Protein AF-A0AA35SQL2-F1 (afdb_monomer_lite)

Sequence (257 aa):
LVPNPDQTNSDSDRFGDACDNCPYLLNPGQVDYDGDRIGDVCDPHVSPDNDHDTVLNNRDNCPHVSNPDQADTDGNGVGDACEGSAVLGLESAFVMVNEDAEEVQFCLVIEHPMSDCPLSFSFVVYISTINGTAESPGDFSVIRHQAELFPNCSKSLCVNVSVHDDSVLELNETFDVLVELGTTAARTNVSLNETRLQITIVDEETAPVLVQLEETGYTASESHRIANICAIIANNYSDCAVGFDFEVILKVIATTD

pLDDT: mean 82.26, std 14.4, range [37.31, 98.0]

Organism: Geodia barretti (NCBI:txid519541)

Structure (mmCIF, N/CA/C/O backbone):
data_AF-A0AA35SQL2-F1
#
_entry.id   AF-A0AA35SQL2-F1
#
loop_
_atom_site.group_PDB
_atom_site.id
_atom_site.type_symbol
_atom_site.label_atom_id
_atom_site.label_alt_id
_atom_site.label_comp_id
_atom_site.label_asym_id
_atom_site.label_entity_id
_atom_site.label_seq_id
_atom_site.pdbx_PDB_ins_code
_atom_site.Cartn_x
_atom_site.Cartn_y
_atom_site.Cartn_z
_atom_site.occupancy
_atom_site.B_iso_or_equiv
_atom_site.auth_seq_id
_atom_site.auth_comp_id
_atom_site.auth_asym_id
_atom_site.auth_atom_id
_atom_site.pdbx_PDB_model_num
ATOM 1 N N . LEU A 1 1 ? -0.069 -38.660 -36.748 1.00 71.62 1 LEU A N 1
ATOM 2 C CA . LEU A 1 1 ? -1.186 -37.712 -36.934 1.00 71.62 1 LEU A CA 1
ATOM 3 C C . LEU A 1 1 ? -2.438 -38.373 -36.392 1.00 71.62 1 LEU A C 1
ATOM 5 O O . LEU A 1 1 ? -2.724 -39.496 -36.797 1.00 71.62 1 LEU A O 1
ATOM 9 N N . VAL A 1 2 ? -3.102 -37.732 -35.436 1.00 80.25 2 VAL A N 1
ATOM 10 C CA . VAL A 1 2 ? -4.401 -38.174 -34.916 1.00 80.25 2 VAL A CA 1
ATOM 11 C C . VAL A 1 2 ? -5.473 -37.478 -35.765 1.00 80.25 2 VAL A C 1
ATOM 13 O O . VAL A 1 2 ? -5.403 -36.258 -35.886 1.00 80.25 2 VAL A O 1
ATOM 16 N N . PRO A 1 3 ? -6.399 -38.201 -36.418 1.00 81.94 3 PRO A N 1
ATOM 17 C CA . PRO A 1 3 ? -7.483 -37.574 -37.175 1.00 81.94 3 PRO A CA 1
ATOM 18 C C . PRO A 1 3 ? -8.392 -36.737 -36.260 1.00 81.94 3 PRO A C 1
ATOM 20 O O . PRO A 1 3 ? -8.808 -37.239 -35.219 1.00 81.94 3 PRO A O 1
ATOM 23 N N . ASN A 1 4 ? -8.736 -35.508 -36.661 1.00 83.69 4 ASN A N 1
ATOM 24 C CA . ASN A 1 4 ? -9.699 -34.628 -35.981 1.00 83.69 4 ASN A CA 1
ATOM 25 C C . ASN A 1 4 ? -11.004 -34.505 -36.810 1.00 83.69 4 ASN A C 1
ATOM 27 O O . ASN A 1 4 ? -11.264 -33.469 -37.411 1.00 83.69 4 ASN A O 1
ATOM 31 N N . PRO A 1 5 ? -11.820 -35.566 -36.932 1.00 85.56 5 PRO A N 1
ATOM 32 C CA . PRO A 1 5 ? -12.922 -35.625 -37.901 1.00 85.56 5 PRO A CA 1
ATOM 33 C C . PRO A 1 5 ? -13.956 -34.499 -37.764 1.00 85.56 5 PRO A C 1
ATOM 35 O O . PRO A 1 5 ? -14.526 -34.097 -38.775 1.00 85.56 5 PRO A O 1
ATOM 38 N N . ASP A 1 6 ? -14.153 -33.969 -36.558 1.00 90.19 6 ASP A N 1
ATOM 39 C CA . ASP A 1 6 ? -15.169 -32.949 -36.291 1.00 90.19 6 ASP A CA 1
ATOM 40 C C . ASP A 1 6 ? -14.744 -31.536 -36.721 1.00 90.19 6 ASP A C 1
ATOM 42 O O . ASP A 1 6 ? -15.609 -30.676 -36.856 1.00 90.19 6 ASP A O 1
ATOM 46 N N . GLN A 1 7 ? -13.443 -31.309 -36.979 1.00 88.69 7 GLN A N 1
ATOM 47 C CA . GLN A 1 7 ? -12.871 -30.012 -37.392 1.00 88.69 7 GLN A CA 1
ATOM 48 C C . GLN A 1 7 ? -13.485 -28.823 -36.629 1.00 88.69 7 GLN A C 1
ATOM 50 O O . GLN A 1 7 ? -13.841 -27.814 -37.238 1.00 88.69 7 GLN A O 1
ATOM 55 N N . THR A 1 8 ? -13.672 -28.971 -35.313 1.00 95.31 8 THR A N 1
ATOM 56 C CA . THR A 1 8 ? -14.269 -27.924 -34.485 1.00 95.31 8 THR A CA 1
ATOM 57 C C . THR A 1 8 ? -13.433 -26.652 -34.536 1.00 95.31 8 THR A C 1
ATOM 59 O O . THR A 1 8 ? -12.205 -26.696 -34.632 1.00 95.31 8 THR A O 1
ATOM 62 N N . ASN A 1 9 ? -14.147 -25.536 -34.523 1.00 93.69 9 ASN A N 1
ATOM 63 C CA . ASN A 1 9 ? -13.623 -24.183 -34.503 1.00 93.69 9 ASN A CA 1
ATOM 64 C C . ASN A 1 9 ? -14.634 -23.359 -33.694 1.00 93.69 9 ASN A C 1
ATOM 66 O O . ASN A 1 9 ? -15.684 -22.961 -34.213 1.00 93.69 9 ASN A O 1
ATOM 70 N N . SER A 1 10 ? -14.391 -23.265 -32.392 1.00 96.69 10 SER A N 1
ATOM 71 C CA . SER A 1 10 ? -15.355 -22.783 -31.406 1.00 96.69 10 SER A CA 1
ATOM 72 C C . SER A 1 10 ? -15.450 -21.254 -31.373 1.00 96.69 10 SER A C 1
ATOM 74 O O . SER A 1 10 ? -16.508 -20.725 -31.028 1.00 96.69 10 SER A O 1
ATOM 76 N N . ASP A 1 11 ? -14.410 -20.541 -31.799 1.00 94.69 11 ASP A N 1
ATOM 77 C CA . ASP A 1 11 ? -14.355 -19.076 -31.870 1.00 94.69 11 ASP A CA 1
ATOM 78 C C . ASP A 1 11 ? -14.504 -18.514 -33.304 1.00 94.69 11 ASP A C 1
ATOM 80 O O . ASP A 1 11 ? -14.696 -17.311 -33.498 1.00 94.69 11 ASP A O 1
ATOM 84 N N . SER A 1 12 ? -14.531 -19.403 -34.303 1.00 95.81 12 SER A N 1
ATOM 85 C CA . SER A 1 12 ? -14.671 -19.115 -35.736 1.00 95.81 12 SER A CA 1
ATOM 86 C C . SER A 1 12 ? -13.520 -18.310 -36.349 1.00 95.81 12 SER A C 1
ATOM 88 O O . SER A 1 12 ? -13.739 -17.556 -37.308 1.00 95.81 12 SER A O 1
ATOM 90 N N . ASP A 1 13 ? -12.299 -18.474 -35.842 1.00 94.12 13 ASP A N 1
ATOM 91 C CA . ASP A 1 13 ? -11.100 -17.847 -36.390 1.00 94.12 13 ASP A CA 1
ATOM 92 C C . ASP A 1 13 ? -10.473 -18.671 -37.556 1.00 94.12 13 ASP A C 1
ATOM 94 O O . ASP A 1 13 ? -11.148 -19.475 -38.213 1.00 94.12 13 ASP A O 1
ATOM 98 N N . ARG A 1 14 ? -9.214 -18.402 -37.946 1.00 94.81 14 ARG A N 1
ATOM 99 C CA . ARG A 1 14 ? -8.556 -19.092 -39.081 1.00 94.81 14 ARG A CA 1
ATOM 100 C C . ARG A 1 14 ? -7.981 -20.465 -38.715 1.00 94.81 14 ARG A C 1
ATOM 102 O O . ARG A 1 14 ? -7.580 -21.195 -39.629 1.00 94.81 14 ARG A O 1
ATOM 109 N N . PHE A 1 15 ? -7.923 -20.795 -37.437 1.00 94.88 15 PHE A N 1
ATOM 110 C CA . PHE A 1 15 ? -7.400 -22.017 -36.856 1.00 94.88 15 PHE A CA 1
ATOM 111 C C . PHE A 1 15 ? -8.572 -22.835 -36.284 1.00 94.88 15 PHE A C 1
ATOM 113 O O . PHE A 1 15 ? -9.649 -22.328 -36.019 1.00 94.88 15 PHE A O 1
ATOM 120 N N . GLY A 1 16 ? -8.438 -24.161 -36.258 1.00 94.44 16 GLY A N 1
ATOM 121 C CA . GLY A 1 16 ? -9.429 -25.017 -35.589 1.00 94.44 16 GLY A CA 1
ATOM 122 C C . GLY A 1 16 ? -8.932 -25.358 -34.193 1.00 94.44 16 GLY A C 1
ATOM 123 O O . GLY A 1 16 ? -7.718 -25.416 -34.017 1.00 94.44 16 GLY A O 1
ATOM 124 N N . ASP A 1 17 ? -9.825 -25.699 -33.259 1.00 94.62 17 ASP A N 1
ATOM 125 C CA . ASP A 1 17 ? -9.542 -25.885 -31.820 1.00 94.62 17 ASP A CA 1
ATOM 126 C C . ASP A 1 17 ? -8.298 -26.747 -31.527 1.00 94.62 17 ASP A C 1
ATOM 128 O O . ASP A 1 17 ? -7.618 -26.578 -30.523 1.00 94.62 17 ASP A O 1
ATOM 132 N N . ALA A 1 18 ? -7.984 -27.712 -32.397 1.00 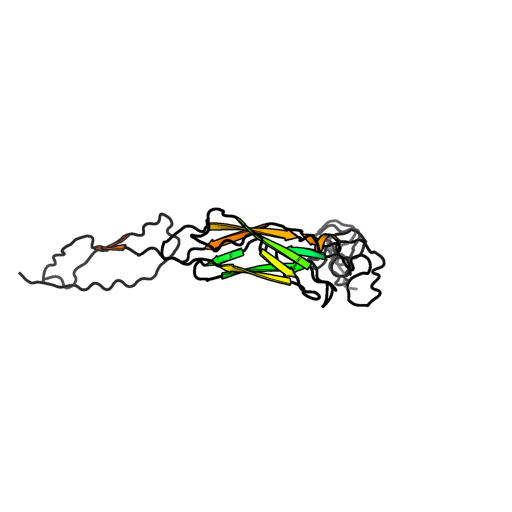92.75 18 ALA A N 1
ATOM 133 C CA . ALA A 1 18 ? -6.833 -28.606 -32.242 1.00 92.75 18 ALA A CA 1
ATOM 134 C C . ALA A 1 18 ? -5.466 -27.967 -32.573 1.00 92.75 18 ALA A C 1
ATOM 136 O O . ALA A 1 18 ? -4.425 -28.569 -32.304 1.00 92.75 18 ALA A O 1
ATOM 137 N N . CYS A 1 19 ? -5.457 -26.819 -33.242 1.00 92.50 19 CYS A N 1
ATOM 138 C CA . CYS A 1 19 ? -4.273 -26.076 -33.677 1.00 92.50 19 CYS A CA 1
ATOM 139 C C . CYS A 1 19 ? -4.327 -24.607 -33.247 1.00 92.50 19 CYS A C 1
ATOM 141 O O . CYS A 1 19 ? -3.498 -23.833 -33.712 1.00 92.50 19 CYS A O 1
ATOM 143 N N . ASP A 1 20 ? -5.310 -24.263 -32.424 1.00 96.00 20 ASP A N 1
ATOM 144 C CA . ASP A 1 20 ? -5.560 -22.930 -31.918 1.00 96.00 20 ASP A CA 1
ATOM 145 C C . ASP A 1 20 ? -5.064 -22.844 -30.468 1.00 96.00 20 ASP A C 1
ATOM 147 O O . ASP A 1 20 ? -5.426 -23.676 -29.630 1.00 96.00 20 ASP A O 1
ATOM 151 N N . ASN A 1 21 ? -4.197 -21.876 -30.181 1.00 95.12 21 ASN A N 1
ATOM 152 C CA . ASN A 1 21 ? -3.712 -21.608 -28.828 1.00 95.12 21 ASN A CA 1
ATOM 153 C C . ASN A 1 21 ? -4.723 -20.825 -27.963 1.00 95.12 21 ASN A C 1
ATOM 155 O O . ASN A 1 21 ? -4.505 -20.720 -26.758 1.00 95.12 21 ASN A O 1
ATOM 159 N N . CYS A 1 22 ? -5.843 -20.356 -28.529 1.00 96.00 22 CYS A N 1
ATOM 160 C CA . CYS A 1 22 ? -6.998 -19.799 -27.820 1.00 96.00 22 CYS A CA 1
ATOM 161 C C . CYS A 1 22 ? -8.352 -20.290 -28.376 1.00 96.00 22 CYS A C 1
ATOM 163 O O . CYS A 1 22 ? -9.153 -19.471 -28.816 1.00 96.00 22 CYS A O 1
ATOM 165 N N . PRO A 1 23 ? -8.721 -21.578 -28.203 1.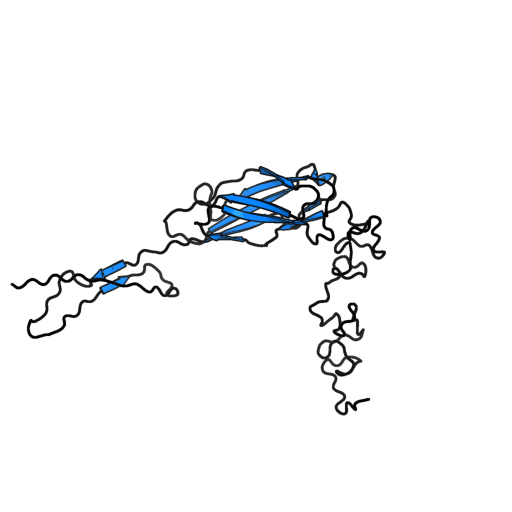00 96.06 23 PRO A N 1
ATOM 166 C CA . PRO A 1 23 ? -9.878 -22.204 -28.869 1.00 96.06 23 PRO A CA 1
ATOM 167 C C . PRO A 1 23 ? -11.244 -21.525 -28.693 1.00 96.06 23 PRO A C 1
ATOM 169 O O . PRO A 1 23 ? -12.206 -21.870 -29.369 1.00 96.06 23 PRO A O 1
ATOM 172 N N . TYR A 1 24 ? -11.383 -20.626 -27.720 1.00 96.31 24 TYR A N 1
ATOM 173 C CA . TYR A 1 24 ? -12.641 -19.957 -27.391 1.00 96.31 24 TYR A CA 1
ATOM 174 C C . TYR A 1 24 ? -12.574 -18.429 -27.550 1.00 96.31 24 TYR A C 1
ATOM 176 O O . TYR A 1 24 ? -13.546 -17.750 -27.211 1.00 96.31 24 TYR A O 1
ATOM 184 N N . LEU A 1 25 ? -11.452 -17.874 -28.022 1.00 95.19 25 LEU A N 1
ATOM 185 C CA . LEU A 1 25 ? -11.215 -16.436 -28.139 1.00 95.19 25 LEU A CA 1
ATOM 186 C C . LEU A 1 25 ? -10.459 -16.105 -29.427 1.00 95.19 25 LEU A C 1
ATOM 188 O O . LEU A 1 25 ? -9.269 -16.373 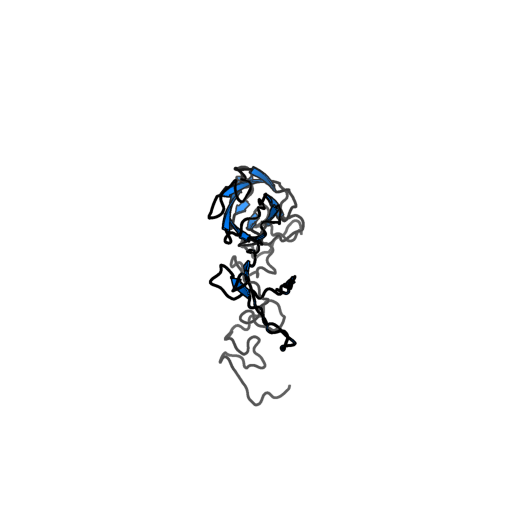-29.536 1.00 95.19 25 LEU A O 1
ATOM 192 N N . LEU A 1 26 ? -11.142 -15.376 -30.315 1.00 95.94 26 LEU A N 1
ATOM 193 C CA . LEU A 1 26 ? -10.649 -15.025 -31.644 1.00 95.94 26 LEU A CA 1
ATOM 194 C C . LEU A 1 26 ? -9.261 -14.374 -31.613 1.00 95.94 26 LEU A C 1
ATOM 196 O O . LEU A 1 26 ? -9.117 -13.206 -31.239 1.00 95.94 26 LEU A O 1
ATOM 200 N N . ASN A 1 27 ? -8.255 -15.090 -32.107 1.00 92.69 27 ASN A N 1
ATOM 201 C CA . ASN A 1 27 ? -6.872 -14.624 -32.153 1.00 92.69 27 ASN A CA 1
ATOM 202 C C . ASN A 1 27 ? -6.154 -15.036 -33.463 1.00 92.69 27 ASN A C 1
ATOM 204 O O . ASN A 1 27 ? -5.160 -15.765 -33.453 1.00 92.69 27 ASN A O 1
ATOM 208 N N . PRO A 1 28 ? -6.521 -14.448 -34.622 1.00 93.81 28 PRO A N 1
ATOM 209 C CA . PRO A 1 28 ? -5.994 -14.852 -35.934 1.00 93.81 28 PRO A CA 1
ATOM 210 C C . PRO A 1 28 ? -4.470 -14.734 -36.112 1.00 93.81 28 PRO A C 1
ATOM 212 O O . PRO A 1 28 ? -3.937 -15.171 -37.135 1.00 93.81 28 PRO A O 1
ATOM 215 N N . GLY A 1 29 ? -3.785 -14.062 -35.182 1.00 93.88 29 GLY A N 1
ATOM 216 C CA . GLY A 1 29 ? -2.331 -13.937 -35.139 1.00 93.88 29 GLY A CA 1
ATOM 217 C C . GLY A 1 29 ? -1.616 -15.087 -34.426 1.00 93.88 29 GLY A C 1
ATOM 218 O O . GLY A 1 29 ? -0.409 -15.195 -34.611 1.00 93.88 29 GLY A O 1
ATOM 219 N N . GLN A 1 30 ? -2.330 -15.919 -33.649 1.00 94.06 30 GLN A N 1
ATOM 220 C CA . GLN A 1 30 ? -1.780 -17.011 -32.826 1.00 94.06 30 GLN A CA 1
ATOM 221 C C . GLN A 1 30 ? -0.521 -16.574 -32.065 1.00 94.06 30 GLN A C 1
ATOM 223 O O . GLN A 1 30 ? 0.479 -17.288 -32.023 1.00 94.06 30 GLN A O 1
ATOM 228 N N . VAL A 1 31 ? -0.547 -15.346 -31.538 1.00 91.44 31 VAL A N 1
ATOM 229 C CA . VAL A 1 31 ? 0.575 -14.805 -30.774 1.00 91.44 31 VAL A CA 1
ATOM 230 C C . VAL A 1 31 ? 0.647 -15.589 -29.468 1.00 91.44 31 VAL A C 1
ATOM 232 O O . VAL A 1 31 ? -0.376 -15.799 -28.822 1.00 91.44 31 VAL A O 1
ATOM 235 N N . ASP A 1 32 ? 1.838 -16.090 -29.182 1.00 86.81 32 ASP A N 1
ATOM 236 C CA . ASP A 1 32 ? 2.222 -16.856 -27.998 1.00 86.81 32 ASP A CA 1
ATOM 237 C C . ASP A 1 32 ? 3.649 -16.406 -27.700 1.00 86.81 32 ASP A C 1
ATOM 239 O O . ASP A 1 32 ? 4.630 -16.963 -28.211 1.00 86.81 32 ASP A O 1
ATOM 243 N N . TYR A 1 33 ? 3.759 -15.256 -27.039 1.00 82.31 33 TYR A N 1
ATOM 244 C CA . TYR A 1 33 ? 5.054 -14.637 -26.793 1.00 82.31 33 TYR A CA 1
ATOM 245 C C . TYR A 1 33 ? 5.861 -15.461 -25.794 1.00 82.31 33 TYR A C 1
ATOM 247 O O . TYR A 1 33 ? 7.099 -15.494 -25.864 1.00 82.31 33 TYR A O 1
ATOM 255 N N . ASP A 1 34 ? 5.184 -16.114 -24.849 1.00 77.88 34 ASP A N 1
ATOM 256 C CA . ASP A 1 34 ? 5.846 -16.789 -23.751 1.00 77.88 34 ASP A CA 1
ATOM 257 C C . ASP A 1 34 ? 6.264 -18.241 -24.047 1.00 77.88 34 ASP A C 1
ATOM 259 O O . ASP A 1 34 ? 7.256 -18.716 -23.477 1.00 77.88 34 ASP A O 1
ATOM 263 N N . GLY A 1 35 ? 5.644 -18.855 -25.056 1.00 88.19 35 GLY A N 1
ATOM 264 C CA . GLY A 1 35 ? 5.951 -20.171 -25.599 1.00 88.19 35 GLY A CA 1
ATOM 265 C C . GLY A 1 35 ? 5.304 -21.323 -24.832 1.00 88.19 35 GLY A C 1
ATOM 266 O O . GLY A 1 35 ? 5.721 -22.477 -25.023 1.00 88.19 35 GLY A O 1
ATOM 267 N N . ASP A 1 36 ? 4.339 -21.051 -23.954 1.00 88.44 36 ASP A N 1
ATOM 268 C CA . ASP A 1 36 ? 3.648 -22.061 -23.152 1.00 88.44 36 ASP A CA 1
ATOM 269 C C . ASP A 1 36 ? 2.510 -22.776 -23.915 1.00 88.44 36 ASP A C 1
ATOM 271 O O . ASP A 1 36 ? 2.036 -23.835 -23.478 1.00 88.44 36 ASP A O 1
ATOM 275 N N . ARG A 1 37 ? 2.207 -22.297 -25.135 1.00 91.38 37 ARG A N 1
ATOM 276 C CA . ARG A 1 37 ? 1.159 -22.757 -26.069 1.00 91.38 37 ARG A CA 1
ATOM 277 C C . ARG A 1 37 ? -0.256 -22.299 -25.729 1.00 91.38 37 ARG A C 1
ATOM 279 O O . ARG A 1 37 ? -1.200 -22.826 -26.326 1.00 91.38 37 ARG A O 1
ATOM 286 N N . ILE A 1 38 ? -0.410 -21.350 -24.822 1.00 92.19 38 ILE A N 1
ATOM 287 C CA . ILE A 1 38 ? -1.626 -20.580 -24.592 1.00 92.19 38 ILE A CA 1
ATOM 288 C C . ILE A 1 38 ? -1.418 -19.235 -25.294 1.00 92.19 38 ILE A C 1
ATOM 290 O O . ILE A 1 38 ? -0.368 -18.617 -25.189 1.00 92.19 38 ILE A O 1
ATOM 294 N N . GLY A 1 39 ? -2.374 -18.805 -26.114 1.00 91.56 39 GLY A N 1
ATOM 295 C CA . GLY A 1 39 ? -2.200 -17.547 -26.836 1.00 91.56 39 GLY A CA 1
ATOM 296 C C . GLY A 1 39 ? -2.347 -16.342 -25.916 1.00 91.56 39 GLY A C 1
ATOM 297 O O . GLY A 1 39 ? -3.185 -16.354 -25.019 1.00 91.56 39 GLY A O 1
ATOM 298 N N . ASP A 1 40 ? -1.626 -15.260 -26.205 1.00 86.00 40 ASP A N 1
ATOM 299 C CA . ASP A 1 40 ? -1.590 -14.049 -25.370 1.00 86.00 40 ASP A CA 1
ATOM 300 C C . ASP A 1 40 ? -2.987 -13.480 -25.050 1.00 86.00 40 ASP A C 1
ATOM 302 O O . ASP A 1 40 ? -3.216 -12.880 -24.007 1.00 86.00 40 ASP A O 1
ATOM 306 N N . VAL A 1 41 ? -3.952 -13.678 -25.954 1.00 88.31 41 VAL A N 1
ATOM 307 C CA . VAL A 1 41 ? -5.341 -13.206 -25.804 1.00 88.31 41 VAL A CA 1
ATOM 308 C C . VAL A 1 41 ? -6.119 -13.983 -24.731 1.00 88.31 41 VAL A C 1
ATOM 310 O O . VAL A 1 41 ? -7.093 -13.465 -24.184 1.00 88.31 41 VAL A O 1
ATOM 313 N N . CYS A 1 42 ? -5.730 -15.224 -24.448 1.00 90.38 42 CYS A N 1
ATOM 314 C CA . CYS A 1 42 ? -6.392 -16.114 -23.499 1.00 90.38 42 CYS A CA 1
ATOM 315 C C . CYS A 1 42 ? -5.470 -16.613 -22.377 1.00 90.38 42 CYS A C 1
ATOM 317 O O . CYS A 1 42 ? -5.943 -17.360 -21.515 1.00 90.38 42 CYS A O 1
ATOM 319 N N . ASP A 1 43 ? -4.198 -16.212 -22.370 1.00 86.88 43 ASP A N 1
ATOM 320 C CA . ASP A 1 43 ? -3.250 -16.551 -21.319 1.00 86.88 43 ASP A CA 1
ATOM 321 C C . ASP A 1 43 ? -3.377 -15.578 -20.136 1.00 86.88 43 ASP A C 1
ATOM 323 O O . ASP A 1 43 ? -3.081 -14.389 -20.271 1.00 86.88 43 ASP A O 1
ATOM 327 N N . PRO A 1 44 ? -3.797 -16.051 -18.947 1.00 78.31 44 PRO A N 1
ATOM 328 C CA . PRO A 1 44 ? -3.819 -15.219 -17.750 1.00 78.31 44 PRO A CA 1
ATOM 329 C C . PRO A 1 44 ? -2.420 -14.842 -17.227 1.00 78.31 44 PRO A C 1
ATOM 331 O O . PRO A 1 44 ? -2.341 -14.037 -16.299 1.00 78.31 44 PRO A O 1
ATOM 334 N N . HIS A 1 45 ? -1.338 -15.423 -17.760 1.00 71.88 45 HIS A N 1
ATOM 335 C CA . HIS A 1 45 ? 0.047 -15.157 -17.353 1.00 71.88 45 HIS A CA 1
ATOM 336 C C . HIS A 1 45 ? 0.805 -14.220 -18.304 1.00 71.88 45 HIS A C 1
ATOM 338 O O . HIS A 1 45 ? 1.896 -13.759 -17.942 1.00 71.88 45 HIS A O 1
ATOM 344 N N . VAL A 1 46 ? 0.227 -13.868 -19.460 1.00 71.12 46 VAL A N 1
ATOM 345 C CA . VAL A 1 46 ? 0.745 -12.781 -20.293 1.00 71.12 46 VAL A CA 1
ATOM 346 C C . VAL A 1 46 ? 0.533 -11.465 -19.560 1.00 71.12 46 VAL A C 1
ATOM 348 O O . VAL A 1 46 ? -0.581 -10.978 -19.359 1.00 71.12 46 VAL A O 1
ATOM 351 N N . SER A 1 47 ? 1.654 -10.893 -19.132 1.00 70.50 47 SER A N 1
ATOM 352 C CA . SER A 1 47 ? 1.688 -9.541 -18.600 1.00 70.50 47 SER A CA 1
ATOM 353 C C . SER A 1 47 ? 1.477 -8.564 -19.761 1.00 70.50 47 SER A C 1
ATOM 355 O O . SER A 1 47 ? 2.081 -8.779 -20.814 1.00 70.50 47 SER A O 1
ATOM 357 N N . PRO A 1 48 ? 0.644 -7.516 -19.613 1.00 78.38 48 PRO A N 1
ATOM 358 C CA . PRO A 1 48 ? 0.521 -6.479 -20.634 1.00 78.38 48 PRO A CA 1
ATOM 359 C C . PRO A 1 48 ? 1.893 -5.871 -20.969 1.00 78.38 48 PRO A C 1
ATOM 361 O O . PRO A 1 48 ? 2.853 -6.045 -20.229 1.00 78.38 48 PRO A O 1
ATOM 364 N N . ASP A 1 49 ? 1.994 -5.180 -22.094 1.00 80.31 49 ASP A N 1
ATOM 365 C CA . ASP A 1 49 ? 3.088 -4.250 -22.387 1.00 80.31 49 ASP A CA 1
ATOM 366 C C . ASP A 1 49 ? 2.515 -2.864 -22.064 1.00 80.31 49 ASP A C 1
ATOM 368 O O . ASP A 1 49 ? 1.543 -2.449 -22.698 1.00 80.31 49 ASP A O 1
ATOM 372 N N . ASN A 1 50 ? 2.981 -2.217 -20.994 1.00 80.56 50 ASN A N 1
ATOM 373 C CA . ASN A 1 50 ? 2.380 -0.968 -20.512 1.00 80.56 50 ASN A CA 1
ATOM 374 C C . ASN A 1 50 ? 2.926 0.272 -21.229 1.00 80.56 50 ASN A C 1
ATOM 376 O O . ASN A 1 50 ? 2.231 1.291 -21.281 1.00 80.56 50 ASN A O 1
ATOM 380 N N . ASP A 1 51 ? 4.146 0.218 -21.760 1.00 80.31 51 ASP A N 1
ATOM 381 C CA . ASP A 1 51 ? 4.792 1.351 -22.427 1.00 80.31 51 ASP A CA 1
ATOM 382 C C . ASP A 1 51 ? 4.819 1.237 -23.960 1.00 80.31 51 ASP A C 1
ATOM 384 O O . ASP A 1 51 ? 5.170 2.197 -24.658 1.00 80.31 51 ASP A O 1
ATOM 388 N N . HIS A 1 52 ? 4.315 0.115 -24.472 1.00 88.31 52 HIS A N 1
ATOM 389 C CA . HIS A 1 52 ? 4.129 -0.225 -25.875 1.00 88.31 52 HIS A CA 1
ATOM 390 C C . HIS A 1 52 ? 5.443 -0.293 -26.659 1.00 88.31 52 HIS A C 1
ATOM 392 O O . HIS A 1 52 ? 5.485 0.086 -27.841 1.00 88.31 52 HIS A O 1
ATOM 398 N N . ASP A 1 53 ? 6.517 -0.755 -26.025 1.00 88.44 53 ASP A N 1
ATOM 399 C CA . ASP A 1 53 ? 7.840 -0.871 -26.627 1.00 88.44 53 ASP A CA 1
ATOM 400 C C . ASP A 1 53 ? 8.121 -2.220 -27.307 1.00 88.44 53 ASP A C 1
ATOM 402 O O . ASP A 1 53 ? 9.174 -2.383 -27.931 1.00 88.44 53 ASP A O 1
ATOM 406 N N . THR A 1 54 ? 7.139 -3.130 -27.298 1.00 88.31 54 THR A N 1
ATOM 407 C CA . THR A 1 54 ? 7.162 -4.499 -27.842 1.00 88.31 54 THR A CA 1
ATOM 408 C C . THR A 1 54 ? 7.812 -5.564 -26.956 1.00 88.31 54 THR A C 1
ATOM 410 O O . THR A 1 54 ? 7.922 -6.725 -27.381 1.00 88.31 54 THR A O 1
ATOM 413 N N . VAL A 1 55 ? 8.185 -5.216 -25.728 1.00 85.44 55 VAL A N 1
ATOM 414 C CA . VAL A 1 55 ? 8.620 -6.139 -24.682 1.00 85.44 55 VAL A CA 1
ATOM 415 C C . VAL A 1 55 ? 7.522 -6.230 -23.619 1.00 85.44 55 VAL A C 1
ATOM 417 O O . VAL A 1 55 ? 7.002 -5.241 -23.128 1.00 85.44 55 VAL A O 1
ATOM 420 N N . LEU A 1 56 ? 7.097 -7.450 -23.282 1.00 82.88 56 LEU A N 1
ATOM 421 C CA . LEU A 1 56 ? 6.054 -7.634 -22.265 1.00 82.88 56 LEU A CA 1
ATOM 422 C C . LEU A 1 56 ? 6.590 -7.277 -20.874 1.00 82.88 56 LEU A C 1
ATOM 424 O O . LEU A 1 56 ? 7.709 -7.670 -20.551 1.00 82.88 56 LEU A O 1
ATOM 428 N N . ASN A 1 57 ? 5.767 -6.687 -19.999 1.00 77.44 57 ASN A N 1
ATOM 429 C CA . ASN A 1 57 ? 6.182 -6.217 -18.664 1.00 77.44 57 ASN A CA 1
ATOM 430 C C . ASN A 1 57 ? 6.896 -7.279 -17.797 1.00 77.44 57 ASN A C 1
ATOM 432 O O . ASN A 1 57 ? 7.620 -6.939 -16.869 1.00 77.44 57 ASN A O 1
ATOM 436 N N . ASN A 1 58 ? 6.655 -8.579 -18.018 1.00 77.00 58 ASN A N 1
ATOM 437 C CA . ASN A 1 58 ? 7.319 -9.661 -17.269 1.00 77.00 58 ASN A CA 1
ATOM 438 C C . ASN A 1 58 ? 8.732 -10.005 -17.784 1.00 77.00 58 ASN A C 1
ATOM 440 O O . ASN A 1 58 ? 9.429 -10.817 -17.173 1.00 77.00 58 ASN A O 1
ATOM 444 N N . ARG A 1 59 ? 9.126 -9.439 -18.923 1.00 82.69 59 ARG A N 1
ATOM 445 C CA . ARG A 1 59 ? 10.408 -9.618 -19.620 1.00 82.69 59 ARG A CA 1
ATOM 446 C C . ARG A 1 59 ? 11.094 -8.294 -19.933 1.00 82.69 59 ARG A C 1
ATOM 448 O O . ARG A 1 59 ? 12.221 -8.321 -20.410 1.00 82.69 59 ARG A O 1
ATOM 455 N N . ASP A 1 60 ? 10.397 -7.199 -19.688 1.00 83.75 60 ASP A N 1
ATOM 456 C CA . ASP A 1 60 ? 10.867 -5.845 -19.858 1.00 83.75 60 ASP A CA 1
ATOM 457 C C . ASP A 1 60 ? 11.669 -5.425 -18.624 1.00 83.75 60 ASP A C 1
ATOM 459 O O . ASP A 1 60 ? 11.189 -5.575 -17.503 1.00 83.75 60 ASP A O 1
ATOM 463 N N . ASN A 1 61 ? 12.896 -4.942 -18.807 1.00 83.38 61 ASN A N 1
ATOM 464 C CA . ASN A 1 61 ? 13.690 -4.348 -17.734 1.00 83.38 61 ASN A CA 1
ATOM 465 C C . ASN A 1 61 ? 13.341 -2.868 -17.473 1.00 83.38 61 ASN A C 1
ATOM 467 O O . ASN A 1 61 ? 13.952 -2.266 -16.588 1.00 83.38 61 ASN A O 1
ATOM 471 N N . CYS A 1 62 ? 12.351 -2.310 -18.183 1.00 84.12 62 CYS A N 1
ATOM 472 C CA . CYS A 1 62 ? 11.706 -1.020 -17.944 1.00 84.12 62 CYS A CA 1
ATOM 473 C C . CYS A 1 62 ? 10.190 -0.971 -18.306 1.00 84.12 62 CYS A C 1
ATOM 475 O O . CYS A 1 62 ? 9.818 -0.106 -19.085 1.00 84.12 62 CYS A O 1
ATOM 477 N N . PRO A 1 63 ? 9.272 -1.703 -17.628 1.00 83.38 63 PRO A N 1
ATOM 478 C CA . PRO A 1 63 ? 7.838 -1.856 -17.971 1.00 83.38 63 PRO A CA 1
ATOM 479 C C . PRO A 1 63 ? 7.001 -0.598 -18.198 1.00 83.38 63 PRO A C 1
ATOM 481 O O . PRO A 1 63 ? 5.830 -0.690 -18.535 1.00 83.38 63 PRO A O 1
ATOM 484 N N . HIS A 1 64 ? 7.518 0.579 -17.865 1.00 79.25 64 HIS A N 1
ATOM 485 C CA . HIS A 1 64 ? 6.803 1.850 -17.974 1.00 79.25 64 HIS A CA 1
ATOM 486 C C . HIS A 1 64 ? 7.606 2.897 -18.763 1.00 79.25 64 HIS A C 1
ATOM 488 O O . HIS A 1 64 ? 7.191 4.057 -18.839 1.00 79.25 64 HIS A O 1
ATOM 494 N N . VAL A 1 65 ? 8.775 2.534 -19.304 1.00 82.94 65 VAL A N 1
ATOM 495 C CA . VAL A 1 65 ? 9.693 3.419 -20.027 1.00 82.94 65 VAL A CA 1
ATOM 496 C C . VAL A 1 65 ? 10.278 2.685 -21.229 1.00 82.94 65 VAL A C 1
ATOM 498 O O . VAL A 1 65 ? 11.288 2.002 -21.110 1.00 82.94 65 VAL A O 1
ATOM 501 N N . SER A 1 66 ? 9.712 2.988 -22.398 1.00 89.75 66 SER A N 1
ATOM 502 C CA . SER A 1 66 ? 10.051 2.314 -23.650 1.00 89.75 66 SER A CA 1
ATOM 503 C C . SER A 1 66 ? 11.557 2.203 -23.897 1.00 89.75 66 SER A C 1
ATOM 505 O O . SER A 1 66 ? 12.248 3.215 -24.089 1.00 89.75 66 SER A O 1
ATOM 507 N N . ASN A 1 67 ? 12.052 0.969 -23.956 1.00 90.75 67 ASN A N 1
ATOM 508 C CA . ASN A 1 67 ? 13.427 0.604 -24.269 1.00 90.75 67 ASN A CA 1
ATOM 509 C C . ASN A 1 67 ? 13.494 -0.741 -25.034 1.00 90.75 67 ASN A C 1
ATOM 511 O O . ASN A 1 67 ? 14.021 -1.741 -24.537 1.00 90.75 67 ASN A O 1
ATOM 515 N N . PRO A 1 68 ? 13.089 -0.764 -26.322 1.00 94.06 68 PRO A N 1
ATOM 516 C CA . PRO A 1 68 ? 12.999 -2.005 -27.100 1.00 94.06 68 PRO A CA 1
ATOM 517 C C . PRO A 1 68 ? 14.322 -2.780 -27.246 1.00 94.06 68 PRO A C 1
ATOM 519 O O . PRO A 1 68 ? 14.336 -3.927 -27.696 1.00 94.06 68 PRO A O 1
ATOM 522 N N . ASP A 1 69 ? 15.461 -2.138 -26.968 1.00 95.50 69 ASP A N 1
ATOM 523 C CA . ASP A 1 69 ? 16.793 -2.741 -26.998 1.00 95.50 69 ASP A CA 1
ATOM 524 C C . ASP A 1 69 ? 17.199 -3.417 -25.680 1.00 95.50 69 ASP A C 1
ATOM 526 O O . ASP A 1 69 ? 18.204 -4.135 -25.673 1.00 95.50 69 ASP A O 1
ATOM 530 N N . GLN A 1 70 ? 16.420 -3.226 -24.609 1.00 92.81 70 GLN A N 1
ATOM 531 C CA . GLN A 1 70 ? 16.588 -3.842 -23.291 1.00 92.81 70 GLN A CA 1
ATOM 532 C C . GLN A 1 70 ? 18.017 -3.674 -22.753 1.00 92.81 70 GLN A C 1
ATOM 534 O O . GLN A 1 70 ? 18.570 -4.569 -22.111 1.00 92.81 70 GLN A O 1
ATOM 539 N N . ALA A 1 71 ? 18.649 -2.534 -23.056 1.00 94.19 71 ALA A N 1
ATOM 540 C CA . ALA A 1 71 ? 20.007 -2.241 -22.616 1.00 94.19 71 ALA A CA 1
ATOM 541 C C . ALA A 1 71 ? 20.073 -2.211 -21.082 1.00 94.19 71 ALA A C 1
ATOM 543 O O . ALA A 1 71 ? 19.309 -1.492 -20.452 1.00 94.19 71 ALA A O 1
ATOM 544 N N . ASP A 1 72 ? 20.985 -2.993 -20.511 1.00 87.56 72 ASP A N 1
ATOM 545 C CA . ASP A 1 72 ? 21.286 -3.075 -19.078 1.00 87.56 72 ASP A CA 1
ATOM 546 C C . ASP A 1 72 ? 22.811 -3.185 -18.956 1.00 87.56 72 ASP A C 1
ATOM 548 O O . ASP A 1 72 ? 23.408 -4.258 -19.113 1.00 87.56 72 ASP A O 1
ATOM 552 N N . THR A 1 73 ? 23.471 -2.034 -18.833 1.00 88.12 73 THR A N 1
ATOM 553 C CA . THR A 1 73 ? 24.931 -1.929 -18.905 1.00 88.12 73 THR A CA 1
ATOM 554 C C . THR A 1 73 ? 25.607 -2.516 -17.666 1.00 88.12 73 THR A C 1
ATOM 556 O O . THR A 1 73 ? 26.745 -2.996 -17.764 1.00 88.12 73 THR A O 1
ATOM 559 N N . ASP A 1 74 ? 24.949 -2.486 -16.507 1.00 78.69 74 ASP A N 1
ATOM 560 C CA . ASP A 1 74 ? 25.510 -2.969 -15.244 1.00 78.69 74 ASP A CA 1
ATOM 561 C C . ASP A 1 74 ? 25.050 -4.391 -14.856 1.00 78.69 74 ASP A C 1
ATOM 563 O O . ASP A 1 74 ? 25.689 -5.030 -14.012 1.00 78.69 74 ASP A O 1
ATOM 567 N N . GLY A 1 75 ? 24.048 -4.933 -15.553 1.00 81.94 75 GLY A N 1
ATOM 568 C CA . GLY A 1 75 ? 23.544 -6.297 -15.421 1.00 81.94 75 GLY A CA 1
ATOM 569 C C . GLY A 1 75 ? 22.676 -6.504 -14.184 1.00 81.94 75 GLY A C 1
ATOM 570 O O . GLY A 1 75 ? 22.638 -7.625 -13.660 1.00 81.94 75 GLY A O 1
ATOM 571 N N . ASN A 1 76 ? 22.061 -5.442 -13.658 1.00 69.12 76 ASN A N 1
ATOM 572 C CA . ASN A 1 76 ? 21.286 -5.492 -12.422 1.00 69.12 76 ASN A CA 1
ATOM 573 C C . ASN A 1 76 ? 19.803 -5.867 -12.635 1.00 69.12 76 ASN A C 1
ATOM 575 O O . ASN A 1 76 ? 19.111 -6.117 -11.645 1.00 69.12 76 ASN A O 1
ATOM 579 N N . GLY A 1 77 ? 19.338 -5.967 -13.887 1.00 76.56 77 GLY A N 1
ATOM 580 C CA . GLY A 1 77 ? 17.955 -6.286 -14.249 1.00 76.56 77 GLY A CA 1
ATOM 581 C C . GLY A 1 77 ? 17.037 -5.073 -14.442 1.00 76.56 77 GLY A C 1
ATOM 582 O O . GLY A 1 77 ? 15.876 -5.271 -14.784 1.00 76.56 77 GLY A O 1
ATOM 583 N N . VAL A 1 78 ? 17.533 -3.846 -14.248 1.00 79.62 78 VAL A N 1
ATOM 584 C CA . VAL A 1 78 ? 16.879 -2.569 -14.587 1.00 79.62 78 VAL A CA 1
ATOM 585 C C . VAL A 1 78 ? 17.520 -2.037 -15.865 1.00 79.62 78 VAL A C 1
ATOM 587 O O . VAL A 1 78 ? 18.741 -1.999 -15.976 1.00 79.62 78 VAL A O 1
ATOM 590 N N . GLY A 1 79 ? 16.717 -1.617 -16.839 1.00 84.38 79 GLY A N 1
ATOM 591 C CA . GLY A 1 79 ? 17.252 -1.080 -18.082 1.00 84.38 79 GLY A CA 1
ATOM 592 C C . GLY A 1 79 ? 17.850 0.316 -17.908 1.00 84.38 79 GLY A C 1
ATOM 593 O O . GLY A 1 79 ? 17.318 1.153 -17.178 1.00 84.38 79 GLY A O 1
ATOM 594 N N . ASP A 1 80 ? 18.905 0.612 -18.668 1.00 83.69 80 ASP A N 1
ATOM 595 C CA . ASP A 1 80 ? 19.602 1.908 -18.701 1.00 83.69 80 ASP A CA 1
ATOM 596 C C . ASP A 1 80 ? 18.630 3.092 -18.933 1.00 83.69 80 ASP A C 1
ATOM 598 O O . ASP A 1 80 ? 18.913 4.232 -18.563 1.00 83.69 80 ASP A O 1
ATOM 602 N N . ALA A 1 81 ? 17.483 2.834 -19.577 1.00 83.75 81 ALA A N 1
ATOM 603 C CA . ALA A 1 81 ? 16.456 3.821 -19.908 1.00 83.75 81 ALA A CA 1
ATOM 604 C C . ALA A 1 81 ? 15.588 4.252 -18.712 1.00 83.75 81 ALA A C 1
ATOM 606 O O . ALA A 1 81 ? 15.218 5.425 -18.615 1.00 83.75 81 ALA A O 1
ATOM 607 N N . CYS A 1 82 ? 15.263 3.323 -17.813 1.00 78.19 82 CYS A N 1
ATOM 608 C CA . CYS A 1 82 ? 14.515 3.584 -16.582 1.00 78.19 82 CYS A CA 1
ATOM 609 C C . CYS A 1 82 ? 15.426 3.670 -15.356 1.00 78.19 82 CYS A C 1
ATOM 611 O O . CYS A 1 82 ? 14.963 4.000 -14.260 1.00 78.19 82 CYS A O 1
ATOM 613 N N . GLU A 1 83 ? 16.726 3.444 -15.532 1.00 76.62 83 GLU A N 1
ATOM 614 C CA . GLU A 1 83 ? 17.692 3.583 -14.465 1.00 76.62 83 GLU A CA 1
ATOM 615 C C . GLU A 1 83 ? 17.682 5.007 -13.881 1.00 76.62 83 GLU A C 1
ATOM 617 O O . GLU A 1 83 ? 17.674 6.028 -14.576 1.00 76.62 83 GLU A O 1
ATOM 622 N N . GLY A 1 84 ? 17.644 5.081 -12.548 1.00 69.31 84 GLY A N 1
ATOM 623 C CA . GLY A 1 84 ? 17.593 6.345 -11.819 1.00 69.31 84 GLY A CA 1
ATOM 624 C C . GLY A 1 84 ? 16.231 7.045 -11.822 1.00 69.31 84 GLY A C 1
ATOM 625 O O . GLY A 1 84 ? 16.174 8.190 -11.376 1.00 69.31 84 GLY A O 1
ATOM 626 N N . SER A 1 85 ? 15.161 6.385 -12.280 1.00 72.38 85 SER A N 1
ATOM 627 C CA . SER A 1 85 ? 13.771 6.837 -12.131 1.00 72.38 85 SER A CA 1
ATOM 628 C C . SER A 1 85 ? 12.973 5.800 -11.336 1.00 72.38 85 SER A C 1
ATOM 630 O O . SER A 1 85 ? 13.146 4.604 -11.541 1.00 72.38 85 SER A O 1
ATOM 632 N N . ALA A 1 86 ? 12.112 6.231 -10.413 1.00 77.44 86 ALA A N 1
ATOM 633 C CA . ALA A 1 86 ? 11.276 5.310 -9.639 1.00 77.44 86 ALA A CA 1
ATOM 634 C C . ALA A 1 86 ? 9.863 5.850 -9.460 1.00 77.44 86 ALA A C 1
ATOM 636 O O . ALA A 1 86 ? 9.669 7.007 -9.083 1.00 77.44 86 ALA A O 1
ATOM 637 N N . VAL A 1 87 ? 8.885 4.981 -9.683 1.00 82.62 87 VAL A N 1
ATOM 638 C CA . VAL A 1 87 ? 7.488 5.235 -9.344 1.00 82.62 87 VAL A CA 1
ATOM 639 C C . VAL A 1 87 ? 7.236 4.611 -7.980 1.00 82.62 87 VAL A C 1
ATOM 641 O O . VAL A 1 87 ? 7.477 3.418 -7.789 1.00 82.62 87 VAL A O 1
ATOM 644 N N . LEU A 1 88 ? 6.798 5.418 -7.018 1.00 87.31 88 LEU A N 1
ATOM 645 C CA . LEU A 1 88 ? 6.335 4.904 -5.735 1.00 87.31 88 LEU A CA 1
ATOM 646 C C . LEU A 1 88 ? 4.819 4.771 -5.764 1.00 87.31 88 LEU A C 1
ATOM 648 O O . LEU A 1 88 ? 4.114 5.726 -6.103 1.00 87.31 88 LEU A O 1
ATOM 652 N N . GLY A 1 89 ? 4.357 3.603 -5.350 1.00 89.06 89 GLY A N 1
ATOM 653 C CA . GLY A 1 89 ? 2.958 3.303 -5.101 1.00 89.06 89 GLY A CA 1
ATOM 654 C C . GLY A 1 89 ? 2.728 2.978 -3.631 1.00 89.06 89 GLY A C 1
ATOM 655 O O . GLY A 1 89 ? 3.667 2.802 -2.839 1.00 89.06 89 GLY A O 1
ATOM 656 N N . LEU A 1 90 ? 1.459 2.891 -3.261 1.00 90.94 90 LEU A N 1
ATOM 657 C CA . LEU A 1 90 ? 1.050 2.305 -1.988 1.00 90.94 90 LEU A CA 1
ATOM 658 C C . LEU A 1 90 ? 0.923 0.788 -2.159 1.00 90.94 90 LEU A C 1
ATOM 660 O O . LEU A 1 90 ? 0.332 0.321 -3.127 1.00 90.94 90 LEU A O 1
ATOM 664 N N . GLU A 1 91 ? 1.439 0.004 -1.209 1.00 89.38 91 GLU A N 1
ATOM 665 C CA . GLU A 1 91 ? 1.338 -1.468 -1.268 1.00 89.38 91 GLU A CA 1
ATOM 666 C C . GLU A 1 91 ? -0.119 -1.957 -1.306 1.00 89.38 91 GLU A C 1
ATOM 668 O O . GLU A 1 91 ? -0.425 -3.030 -1.824 1.00 89.38 91 GLU A O 1
ATOM 673 N N . SER A 1 92 ? -1.038 -1.177 -0.741 1.00 87.00 92 SER A N 1
ATOM 674 C CA . SER A 1 92 ? -2.462 -1.484 -0.695 1.00 87.00 92 SER A CA 1
ATOM 675 C C . SER A 1 92 ? -3.283 -0.234 -0.986 1.00 87.00 92 SER A C 1
ATOM 677 O O . SER A 1 92 ? -2.969 0.849 -0.501 1.00 87.00 92 SER A O 1
ATOM 679 N N . ALA A 1 93 ? -4.364 -0.396 -1.752 1.00 77.94 93 ALA A N 1
ATOM 680 C CA . ALA A 1 93 ? -5.275 0.700 -2.095 1.00 77.94 93 ALA A CA 1
ATOM 681 C C . ALA A 1 93 ? -6.148 1.158 -0.908 1.00 77.94 93 ALA A C 1
ATOM 683 O O . ALA A 1 93 ? -6.635 2.286 -0.891 1.00 77.94 93 ALA A O 1
ATOM 684 N N . PHE A 1 94 ? -6.357 0.280 0.075 1.00 84.31 94 PHE A N 1
ATOM 685 C CA . PHE A 1 94 ? -7.040 0.564 1.334 1.00 84.31 94 PHE A CA 1
ATOM 686 C C . PHE A 1 94 ? -6.454 -0.322 2.437 1.00 84.31 94 PHE A C 1
ATOM 688 O O . PHE A 1 94 ? -6.019 -1.442 2.162 1.00 84.31 94 PHE A O 1
ATOM 695 N N . VAL A 1 95 ? -6.452 0.168 3.677 1.00 94.44 95 VAL A N 1
ATOM 696 C CA . VAL A 1 95 ? -6.024 -0.594 4.862 1.00 94.44 95 VAL A CA 1
ATOM 697 C C . VAL A 1 95 ? -7.152 -0.579 5.887 1.00 94.44 95 VAL A C 1
ATOM 699 O O . VAL A 1 95 ? -7.772 0.457 6.112 1.00 94.44 95 VAL A O 1
ATOM 702 N N . MET A 1 96 ? -7.430 -1.732 6.492 1.00 95.12 96 MET A N 1
ATOM 703 C CA . MET A 1 96 ? -8.346 -1.858 7.626 1.00 95.12 96 MET A CA 1
ATOM 704 C C . MET A 1 96 ? -7.537 -2.290 8.844 1.00 95.12 96 MET A C 1
ATOM 706 O O . MET A 1 96 ? -6.658 -3.145 8.716 1.00 95.12 96 MET A O 1
ATOM 710 N N . VAL A 1 97 ? -7.822 -1.697 9.994 1.00 96.56 97 VAL A N 1
ATOM 711 C CA . VAL A 1 97 ? -7.149 -1.976 11.262 1.00 96.56 97 VAL A CA 1
ATOM 712 C C . VAL A 1 97 ? -8.192 -2.037 12.372 1.00 96.56 97 VAL A C 1
ATOM 714 O O . VAL A 1 97 ? -9.158 -1.284 12.316 1.00 96.56 97 VAL A O 1
ATOM 717 N N . ASN A 1 98 ? -8.011 -2.939 13.332 1.00 94.31 98 ASN A N 1
ATOM 718 C CA . ASN A 1 98 ? -8.822 -2.938 14.548 1.00 94.31 98 ASN A CA 1
ATOM 719 C C . ASN A 1 98 ? -8.411 -1.774 15.458 1.00 94.31 98 ASN A C 1
ATOM 721 O O . ASN A 1 98 ? -7.259 -1.331 15.397 1.00 94.31 98 ASN A O 1
ATOM 725 N N . GLU A 1 99 ? -9.316 -1.299 16.295 1.00 93.38 99 GLU A N 1
ATOM 726 C CA . GLU A 1 99 ? -9.046 -0.233 17.255 1.00 93.38 99 GLU A CA 1
ATOM 727 C C . GLU A 1 99 ? -7.993 -0.666 18.302 1.00 93.38 99 GLU A C 1
ATOM 729 O O . GLU A 1 99 ? -7.041 0.078 18.566 1.00 93.38 99 GLU A O 1
ATOM 734 N N . ASP A 1 100 ? -8.026 -1.936 18.734 1.00 94.00 100 ASP A N 1
ATOM 735 C CA . ASP A 1 100 ? -7.065 -2.579 19.651 1.00 94.00 100 ASP A CA 1
ATOM 736 C C . ASP A 1 100 ? -5.659 -2.813 19.080 1.00 94.00 100 ASP A C 1
ATOM 738 O O . ASP A 1 100 ? -4.761 -3.289 19.786 1.00 94.00 100 ASP A O 1
ATOM 742 N N . ALA A 1 101 ? -5.416 -2.499 17.805 1.00 94.06 101 ALA A N 1
ATOM 743 C CA . ALA A 1 101 ? -4.147 -2.822 17.156 1.00 94.06 101 ALA A CA 1
ATOM 744 C C . ALA A 1 101 ? -2.961 -1.970 17.645 1.00 94.06 101 ALA A C 1
ATOM 746 O O . ALA A 1 101 ? -1.819 -2.282 17.296 1.00 94.06 101 ALA A O 1
ATOM 747 N N . GLU A 1 102 ? -3.216 -0.900 18.411 1.00 95.44 102 GLU A N 1
ATOM 748 C CA . GLU A 1 102 ? -2.287 0.163 18.847 1.00 95.44 102 GLU A CA 1
ATOM 749 C C . GLU A 1 102 ? -1.677 0.986 17.693 1.00 95.44 102 GLU A C 1
ATOM 751 O O . GLU A 1 102 ? -1.532 2.209 17.781 1.00 95.44 102 GLU A O 1
ATOM 756 N N . GLU A 1 103 ? -1.302 0.337 16.591 1.00 97.12 103 GLU A N 1
ATOM 757 C CA . GLU A 1 103 ? -0.702 0.941 15.412 1.00 97.12 103 GLU A CA 1
ATOM 758 C C . GLU A 1 103 ? -1.194 0.276 14.119 1.00 97.12 103 GLU A C 1
ATOM 760 O O . GLU A 1 103 ? -1.239 -0.947 13.984 1.00 97.12 103 GLU A O 1
ATOM 765 N N . VAL A 1 104 ? -1.455 1.100 13.106 1.00 97.12 104 VAL A N 1
ATOM 766 C CA . VAL A 1 104 ? -1.636 0.665 11.720 1.00 97.12 104 VAL A CA 1
ATOM 767 C C . VAL A 1 104 ? -0.370 0.943 10.922 1.00 97.12 104 VAL A C 1
ATOM 769 O O . VAL A 1 104 ? 0.156 2.057 10.938 1.00 97.12 104 VAL A O 1
ATOM 772 N N . GLN A 1 105 ? 0.120 -0.062 10.198 1.00 96.56 105 GLN A N 1
ATOM 773 C CA . GLN A 1 105 ? 1.258 0.076 9.294 1.00 96.56 105 GLN A CA 1
ATOM 774 C C . GLN A 1 105 ? 0.782 0.173 7.846 1.00 96.56 105 GLN A C 1
ATOM 776 O O . GLN A 1 105 ? -0.045 -0.617 7.395 1.00 96.56 105 GLN A O 1
ATOM 781 N N . PHE A 1 106 ? 1.361 1.105 7.098 1.00 95.50 106 PHE A N 1
ATOM 782 C CA . PHE A 1 106 ? 1.266 1.135 5.643 1.00 95.50 106 PHE A CA 1
ATOM 783 C C . PHE A 1 106 ? 2.664 1.254 5.039 1.00 95.50 106 PHE A C 1
ATOM 785 O O . PHE A 1 106 ? 3.576 1.804 5.662 1.00 95.50 106 PHE A O 1
ATOM 792 N N . CYS A 1 107 ? 2.835 0.751 3.820 1.00 94.88 107 CYS A N 1
ATOM 793 C CA . CYS A 1 107 ? 4.121 0.761 3.138 1.00 94.88 107 CYS A CA 1
ATOM 794 C C . CYS A 1 107 ? 4.024 1.459 1.782 1.00 94.88 107 CYS A C 1
ATOM 796 O O . CYS A 1 107 ? 3.121 1.213 0.980 1.00 94.88 107 CYS A O 1
ATOM 798 N N . LEU A 1 108 ? 4.999 2.326 1.532 1.00 93.12 108 LEU A N 1
ATOM 799 C CA . LEU A 1 108 ? 5.327 2.827 0.207 1.00 93.12 108 LEU A CA 1
ATOM 800 C C . LEU A 1 108 ? 6.258 1.823 -0.450 1.00 93.12 108 LEU A C 1
ATOM 802 O O . LEU A 1 108 ? 7.256 1.424 0.154 1.00 93.12 108 LEU A O 1
ATOM 806 N N . VAL A 1 109 ? 5.957 1.439 -1.680 1.00 90.19 109 VAL A N 1
ATOM 807 C CA . VAL A 1 109 ? 6.734 0.463 -2.445 1.00 90.19 109 VAL A CA 1
ATOM 808 C C . VAL A 1 109 ? 7.180 1.083 -3.755 1.00 90.19 109 VAL A C 1
ATOM 810 O O . VAL A 1 109 ? 6.461 1.878 -4.354 1.00 90.19 109 VAL A O 1
ATOM 813 N N . ILE A 1 110 ? 8.379 0.725 -4.204 1.00 84.38 110 ILE A N 1
ATOM 814 C CA . ILE A 1 110 ? 8.764 0.976 -5.592 1.00 84.38 110 ILE A CA 1
ATOM 815 C C . ILE A 1 110 ? 7.942 0.016 -6.441 1.00 84.38 110 ILE A C 1
ATOM 817 O O . ILE A 1 110 ? 8.022 -1.198 -6.248 1.00 84.38 110 ILE A O 1
ATOM 821 N N . GLU A 1 111 ? 7.138 0.554 -7.349 1.00 73.38 111 GLU A N 1
ATOM 822 C CA . GLU A 1 111 ? 6.380 -0.270 -8.277 1.00 73.38 111 GLU A CA 1
ATOM 823 C C . GLU A 1 111 ? 7.346 -1.005 -9.205 1.00 73.38 111 GLU A C 1
ATOM 825 O O . GLU A 1 111 ? 8.254 -0.400 -9.770 1.00 73.38 111 GLU A O 1
ATOM 830 N N . HIS A 1 112 ? 7.138 -2.315 -9.359 1.00 65.00 112 HIS A N 1
ATOM 831 C CA . HIS A 1 112 ? 7.942 -3.174 -10.234 1.00 65.00 112 HIS A CA 1
ATOM 832 C C . HIS A 1 112 ? 9.463 -3.078 -9.958 1.00 65.00 112 HIS A C 1
ATOM 834 O O . HIS A 1 112 ? 10.230 -2.685 -10.834 1.00 65.00 112 HIS A O 1
ATOM 840 N N . PRO A 1 113 ? 9.949 -3.436 -8.750 1.00 58.41 113 PRO A N 1
ATOM 841 C CA . PRO A 1 113 ? 11.368 -3.333 -8.426 1.00 58.41 113 PRO A CA 1
ATOM 842 C C . PRO A 1 113 ? 12.152 -4.438 -9.150 1.00 58.41 113 PRO A C 1
ATOM 844 O O . PRO A 1 113 ? 12.132 -5.596 -8.732 1.00 58.41 113 PRO A O 1
ATOM 847 N N . MET A 1 114 ? 12.844 -4.083 -10.235 1.00 57.28 114 MET A N 1
ATOM 848 C CA . MET A 1 114 ? 13.488 -5.060 -11.136 1.00 57.28 114 MET A CA 1
ATOM 849 C C . MET A 1 114 ? 14.870 -5.534 -10.670 1.00 57.28 114 MET A C 1
ATOM 851 O O . MET A 1 114 ? 15.451 -6.428 -11.275 1.00 57.28 114 MET A O 1
ATOM 855 N N . SER A 1 115 ? 15.380 -4.994 -9.556 1.00 63.94 115 SER A N 1
ATOM 856 C CA . SER A 1 115 ? 16.647 -5.420 -8.956 1.00 63.94 115 SER A CA 1
ATOM 857 C C . SER A 1 115 ? 16.589 -5.493 -7.430 1.00 63.94 115 SER A C 1
ATOM 859 O O . SER A 1 115 ? 15.659 -5.012 -6.775 1.00 63.94 115 SER A O 1
ATOM 861 N N . ASP A 1 116 ? 17.619 -6.096 -6.833 1.00 65.81 116 ASP A N 1
ATOM 862 C CA . ASP A 1 116 ? 17.815 -6.121 -5.381 1.00 65.81 116 ASP A CA 1
ATOM 863 C C . ASP A 1 116 ? 18.169 -4.754 -4.779 1.00 65.81 116 ASP A C 1
ATOM 865 O O . ASP A 1 116 ? 17.970 -4.555 -3.582 1.00 65.81 116 ASP A O 1
ATOM 869 N N . CYS A 1 117 ? 18.625 -3.799 -5.594 1.00 69.38 117 CYS A N 1
ATOM 870 C CA . CYS A 1 117 ? 18.879 -2.417 -5.198 1.00 69.38 117 CYS A CA 1
ATOM 871 C C . CYS A 1 117 ? 18.317 -1.465 -6.269 1.00 69.38 117 CYS A C 1
ATOM 873 O O . CYS A 1 117 ? 19.062 -1.003 -7.132 1.00 69.38 117 CYS A O 1
ATOM 875 N N . PRO A 1 118 ? 17.011 -1.153 -6.227 1.00 66.38 118 PRO A N 1
ATOM 876 C CA . PRO A 1 118 ? 16.357 -0.391 -7.293 1.00 66.38 118 PRO A CA 1
ATOM 877 C C . PRO A 1 118 ? 16.803 1.077 -7.354 1.00 66.38 118 PRO A C 1
ATOM 879 O O . PRO A 1 118 ? 16.639 1.728 -8.378 1.00 66.38 118 PRO A O 1
ATOM 882 N N . LEU A 1 119 ? 17.365 1.618 -6.265 1.00 75.94 119 LEU A N 1
ATOM 883 C CA . LEU A 1 119 ? 17.797 3.012 -6.172 1.00 75.94 119 LEU A CA 1
ATOM 884 C C . LEU A 1 119 ? 19.159 3.124 -5.483 1.00 75.94 119 LEU A C 1
ATOM 886 O O . LEU A 1 119 ? 19.333 2.691 -4.345 1.00 75.94 119 LEU A O 1
ATOM 890 N N . SER A 1 120 ? 20.118 3.789 -6.128 1.00 76.81 120 SER A N 1
ATOM 891 C CA . SER A 1 120 ? 21.464 4.033 -5.580 1.00 76.81 120 SER A CA 1
ATOM 892 C C . SER A 1 120 ? 21.550 5.255 -4.650 1.00 76.81 120 SER A C 1
ATOM 894 O O . SER A 1 120 ? 22.603 5.546 -4.074 1.00 76.81 120 SER A O 1
ATOM 896 N N . PHE A 1 121 ? 20.439 5.964 -4.456 1.00 79.06 121 PHE A N 1
ATOM 897 C CA . PHE A 1 121 ? 20.329 7.168 -3.638 1.00 79.06 121 PHE A CA 1
ATOM 898 C C . PHE A 1 121 ? 19.165 7.056 -2.650 1.00 79.06 121 PHE A C 1
ATOM 900 O O . PHE A 1 121 ? 18.242 6.272 -2.843 1.00 79.06 121 PHE A O 1
ATOM 907 N N . SER A 1 122 ? 19.222 7.846 -1.579 1.00 86.38 122 SER A N 1
ATOM 908 C CA . SER A 1 122 ? 18.114 8.020 -0.643 1.00 86.38 122 SER A CA 1
ATOM 909 C C . SER A 1 122 ? 17.411 9.350 -0.894 1.00 86.38 122 SER A C 1
ATOM 911 O O . SER A 1 122 ? 18.017 10.320 -1.361 1.00 86.38 122 SER A O 1
ATOM 913 N N . PHE A 1 123 ? 16.127 9.414 -0.572 1.00 88.38 123 PHE A N 1
ATOM 914 C CA . PHE A 1 123 ? 15.321 10.625 -0.708 1.00 88.38 123 PHE A CA 1
ATOM 915 C C . PHE A 1 123 ? 14.310 10.715 0.434 1.00 88.38 123 PHE A C 1
ATOM 917 O O . PHE A 1 123 ? 14.141 9.778 1.209 1.00 88.38 123 PHE A O 1
ATOM 924 N N . VAL A 1 124 ? 13.686 11.883 0.585 1.00 90.81 124 VAL A N 1
ATOM 925 C CA . VAL A 1 124 ? 12.736 12.139 1.672 1.00 90.81 124 VAL A CA 1
ATOM 926 C C . VAL A 1 124 ? 11.324 12.155 1.114 1.00 90.81 124 VAL A C 1
ATOM 928 O O . VAL A 1 124 ? 11.074 12.801 0.093 1.00 90.81 124 VAL A O 1
ATOM 931 N N . VAL A 1 125 ? 10.414 11.493 1.817 1.00 93.38 125 VAL A N 1
ATOM 932 C CA . VAL A 1 125 ? 8.967 11.626 1.644 1.00 93.38 125 VAL A CA 1
ATOM 933 C C . VAL A 1 125 ? 8.380 12.328 2.864 1.00 93.38 125 VAL A C 1
ATOM 935 O O . VAL A 1 125 ? 8.942 12.271 3.959 1.00 93.38 125 VAL A O 1
ATOM 938 N N . TYR A 1 126 ? 7.267 13.019 2.672 1.00 95.19 126 TYR A N 1
ATOM 939 C CA . TYR A 1 126 ? 6.521 13.665 3.738 1.00 95.19 126 TYR A CA 1
ATOM 940 C C . TYR A 1 126 ? 5.177 12.978 3.918 1.00 95.19 126 TYR A C 1
ATOM 942 O O . TYR A 1 126 ? 4.436 12.800 2.954 1.00 95.19 126 TYR A O 1
ATOM 950 N N . ILE A 1 127 ? 4.876 12.620 5.162 1.00 96.62 127 ILE A N 1
ATOM 951 C CA . ILE A 1 127 ? 3.645 11.936 5.552 1.00 96.62 127 ILE A CA 1
ATOM 952 C C . ILE A 1 127 ? 2.785 12.885 6.380 1.00 96.62 127 ILE A C 1
ATOM 954 O O . ILE A 1 127 ? 3.284 13.566 7.281 1.00 96.62 127 ILE A O 1
ATOM 958 N N . SER A 1 128 ? 1.490 12.941 6.086 1.00 97.69 128 SER A N 1
ATOM 959 C CA . SER A 1 128 ? 0.505 13.656 6.902 1.00 97.69 128 SER A CA 1
ATOM 960 C C . SER A 1 128 ? -0.779 12.852 7.023 1.00 97.69 128 SER A C 1
ATOM 962 O O . SER A 1 128 ? -1.183 12.207 6.068 1.00 97.69 128 SER A O 1
ATOM 964 N N . THR A 1 129 ? -1.460 12.938 8.158 1.00 97.94 129 THR A N 1
ATOM 965 C CA . THR A 1 129 ? -2.807 12.373 8.327 1.00 97.94 129 THR A CA 1
ATOM 966 C C . THR A 1 129 ? -3.875 13.456 8.169 1.00 97.94 129 THR A C 1
ATOM 968 O O . THR A 1 129 ? -3.672 14.593 8.609 1.00 97.94 129 THR A O 1
ATOM 971 N N . ILE A 1 130 ? -5.027 13.108 7.602 1.00 97.56 130 ILE A N 1
ATOM 972 C CA . ILE A 1 130 ? -6.214 13.958 7.476 1.00 97.56 130 ILE A CA 1
ATOM 973 C C . ILE A 1 130 ? -7.391 13.255 8.145 1.00 97.56 130 ILE A C 1
ATOM 975 O O . ILE A 1 130 ? -7.655 12.091 7.861 1.00 97.56 130 ILE A O 1
ATOM 979 N N . ASN A 1 131 ? -8.114 13.991 8.987 1.00 97.94 131 ASN A N 1
ATOM 980 C CA . ASN A 1 131 ? -9.360 13.527 9.592 1.00 97.94 131 ASN A CA 1
ATOM 981 C C . ASN A 1 131 ? -10.403 13.166 8.518 1.00 97.94 131 ASN A C 1
ATOM 983 O O . ASN A 1 131 ? -10.562 13.893 7.531 1.00 97.94 131 ASN A O 1
ATOM 987 N N . GLY A 1 132 ? -11.137 12.083 8.746 1.00 96.38 132 GLY A N 1
ATOM 988 C CA . GLY A 1 132 ? -12.297 11.686 7.954 1.00 96.38 132 GLY A CA 1
ATOM 989 C C . GLY A 1 132 ? -13.532 11.625 8.843 1.00 96.38 132 GLY A C 1
ATOM 990 O O . GLY A 1 132 ? -13.934 12.651 9.385 1.00 96.38 132 GLY A O 1
ATOM 991 N N . THR A 1 133 ? -14.147 10.448 8.959 1.00 96.19 133 THR A N 1
ATOM 992 C CA . THR A 1 133 ? -15.114 10.209 10.043 1.00 96.19 133 THR A CA 1
ATOM 993 C C . THR A 1 133 ? -14.392 9.966 11.365 1.00 96.19 133 THR A C 1
ATOM 995 O O . THR A 1 133 ? -14.871 10.473 12.363 1.00 96.19 133 THR A O 1
ATOM 998 N N . ALA A 1 134 ? -13.201 9.353 11.313 1.00 96.81 134 ALA A N 1
ATOM 999 C CA . ALA A 1 134 ? -12.262 9.322 12.426 1.00 96.81 134 ALA A CA 1
ATOM 1000 C C . ALA A 1 134 ? -11.529 10.673 12.521 1.00 96.81 134 ALA A C 1
ATOM 1002 O O . ALA A 1 134 ? -10.984 11.185 11.526 1.00 96.81 134 ALA A O 1
ATOM 1003 N N . GLU A 1 135 ? -11.486 11.260 13.710 1.00 96.06 135 GLU A N 1
ATOM 1004 C CA . GLU A 1 135 ? -10.866 12.530 14.049 1.00 96.06 135 GLU A CA 1
ATOM 1005 C C . GLU A 1 135 ? -9.778 12.406 15.131 1.00 96.06 135 GLU A C 1
ATOM 1007 O O . GLU A 1 135 ? -10.007 12.071 16.289 1.00 96.06 135 GLU A O 1
ATOM 1012 N N . SER A 1 136 ? -8.565 12.865 14.812 1.00 95.81 136 SER A N 1
ATOM 1013 C CA . SER A 1 136 ? -7.517 13.021 15.827 1.00 95.81 136 SER A CA 1
ATOM 1014 C C . SER A 1 136 ? -7.833 14.173 16.804 1.00 95.81 136 SER A C 1
ATOM 1016 O O . SER A 1 136 ? -8.206 15.268 16.355 1.00 95.81 136 SER A O 1
ATOM 1018 N N . PRO A 1 137 ? -7.589 14.009 18.123 1.00 94.31 137 PRO A N 1
ATOM 1019 C CA . PRO A 1 137 ? -6.869 12.900 18.757 1.00 94.31 137 PRO A CA 1
ATOM 1020 C C . PRO A 1 137 ? -7.768 11.813 19.364 1.00 94.31 137 PRO A C 1
ATOM 1022 O O . PRO A 1 137 ? -7.283 11.134 20.257 1.00 94.31 137 PRO A O 1
ATOM 1025 N N . GLY A 1 138 ? -9.044 11.722 18.970 1.00 92.06 138 GLY A N 1
ATOM 1026 C CA . GLY A 1 138 ? -9.964 10.697 19.471 1.00 92.06 138 GLY A CA 1
ATOM 1027 C C . GLY A 1 138 ? -9.490 9.307 19.073 1.00 92.06 138 GLY A C 1
ATOM 1028 O O . GLY A 1 138 ? -9.070 8.558 19.940 1.00 92.06 138 GLY A O 1
ATOM 1029 N N . ASP A 1 139 ? -9.416 9.061 17.765 1.00 94.50 139 ASP A N 1
ATOM 1030 C CA . ASP A 1 139 ? -9.321 7.682 17.248 1.00 94.50 139 ASP A CA 1
ATOM 1031 C C . ASP A 1 139 ? -7.912 7.361 16.718 1.00 94.50 139 ASP A C 1
ATOM 1033 O O . ASP A 1 139 ? -7.502 6.212 16.570 1.00 94.50 139 ASP A O 1
ATOM 1037 N N . PHE A 1 140 ? -7.110 8.393 16.422 1.00 97.62 140 PHE A N 1
ATOM 1038 C CA . PHE A 1 140 ? -5.726 8.219 15.974 1.00 97.62 140 PHE A CA 1
ATOM 1039 C C . PHE A 1 140 ? -4.802 9.396 16.328 1.00 97.62 140 PHE A C 1
ATOM 1041 O O . PHE A 1 140 ? -5.207 10.547 16.544 1.00 97.62 140 PHE A O 1
ATOM 1048 N N . SER A 1 141 ? -3.497 9.126 16.324 1.00 97.56 141 SER A N 1
ATOM 1049 C CA . SER A 1 141 ? -2.438 10.118 16.523 1.00 97.56 141 SER A CA 1
ATOM 1050 C C . SER A 1 141 ? -2.094 10.856 15.223 1.00 97.56 141 SER A C 1
ATOM 1052 O O . SER A 1 141 ? -1.593 10.264 14.270 1.00 97.56 141 SER A O 1
ATOM 1054 N N . VAL A 1 142 ? -2.290 12.180 15.192 1.00 97.44 142 VAL A N 1
ATOM 1055 C CA . VAL A 1 142 ? -1.976 13.006 14.013 1.00 97.44 142 VAL A CA 1
ATOM 1056 C C . VAL A 1 142 ? -0.484 12.982 13.650 1.00 97.44 142 VAL A C 1
ATOM 1058 O O . VAL A 1 142 ? 0.378 13.336 14.458 1.00 97.44 142 VAL A O 1
ATOM 1061 N N . ILE A 1 143 ? -0.185 12.703 12.381 1.00 97.75 143 ILE A N 1
ATOM 1062 C CA . ILE A 1 143 ? 1.130 12.929 11.771 1.00 97.75 143 ILE A CA 1
ATOM 1063 C C . ILE A 1 143 ? 1.080 14.244 10.985 1.00 97.75 143 ILE A C 1
ATOM 1065 O O . ILE A 1 143 ? 0.209 14.449 10.138 1.00 97.75 143 ILE A O 1
ATOM 1069 N N . ARG A 1 144 ? 2.014 15.165 11.261 1.00 96.25 144 ARG A N 1
ATOM 1070 C CA . ARG A 1 144 ? 2.067 16.493 10.620 1.00 96.25 144 ARG A CA 1
ATOM 1071 C C . ARG A 1 144 ? 3.327 16.656 9.789 1.00 96.25 144 ARG A C 1
ATOM 1073 O O . ARG A 1 144 ? 4.351 17.078 10.325 1.00 96.25 144 ARG A O 1
ATOM 1080 N N . HIS A 1 145 ? 3.218 16.400 8.487 1.00 95.25 145 HIS A N 1
ATOM 1081 C CA . HIS A 1 145 ? 4.297 16.619 7.524 1.00 95.25 145 HIS A CA 1
ATOM 1082 C C . HIS A 1 145 ? 5.631 16.016 8.016 1.00 95.25 145 HIS A C 1
ATOM 1084 O O . HIS A 1 145 ? 6.688 16.658 8.015 1.00 95.25 145 HIS A O 1
ATOM 1090 N N . GLN A 1 146 ? 5.549 14.785 8.519 1.00 96.44 146 GLN A N 1
ATOM 1091 C CA . GLN A 1 146 ? 6.675 14.045 9.071 1.00 96.44 146 GLN A CA 1
ATOM 1092 C C . GLN A 1 146 ? 7.597 13.621 7.938 1.00 96.44 146 GLN A C 1
ATOM 1094 O O . GLN A 1 146 ? 7.145 13.070 6.939 1.00 96.44 146 GLN A O 1
ATOM 1099 N N . ALA A 1 147 ? 8.881 13.933 8.086 1.00 95.31 147 ALA A N 1
ATOM 1100 C CA . ALA A 1 147 ? 9.895 13.595 7.105 1.00 95.31 147 ALA A CA 1
ATOM 1101 C C . ALA A 1 147 ? 10.369 12.161 7.335 1.00 95.31 147 ALA A C 1
ATOM 1103 O O . ALA A 1 147 ? 10.974 11.885 8.370 1.00 95.31 147 ALA A O 1
ATOM 1104 N N . GLU A 1 148 ? 10.161 11.298 6.350 1.00 95.12 148 GLU A N 1
ATOM 1105 C CA . GLU A 1 148 ? 10.665 9.931 6.353 1.00 95.12 148 GLU A CA 1
ATOM 1106 C C . GLU A 1 148 ? 11.733 9.754 5.280 1.00 95.12 148 GLU A C 1
ATOM 1108 O O . GLU A 1 148 ? 11.605 10.235 4.150 1.00 95.12 148 GLU A O 1
ATOM 1113 N N . LEU A 1 149 ? 12.823 9.083 5.645 1.00 92.88 149 LEU A N 1
ATOM 1114 C CA . LEU A 1 149 ? 13.918 8.799 4.727 1.00 92.88 149 LEU A CA 1
ATOM 1115 C C . LEU A 1 149 ? 13.642 7.473 4.025 1.00 92.88 149 LEU A C 1
ATOM 1117 O O . LEU A 1 149 ? 13.725 6.423 4.654 1.00 92.88 149 LEU A O 1
ATOM 1121 N N . PHE A 1 150 ? 13.409 7.517 2.717 1.00 91.69 150 PHE A N 1
ATOM 1122 C CA . PHE A 1 150 ? 13.425 6.327 1.878 1.00 91.69 150 PHE A CA 1
ATOM 1123 C C . PHE A 1 150 ? 14.893 5.929 1.635 1.00 91.69 150 PHE A C 1
ATOM 1125 O O . PHE A 1 150 ? 15.631 6.692 0.993 1.00 91.69 150 PHE A O 1
ATOM 1132 N N . PRO A 1 151 ? 15.378 4.804 2.193 1.00 88.62 151 PRO A N 1
ATOM 1133 C CA . PRO A 1 151 ? 16.795 4.462 2.126 1.00 88.62 151 PRO A CA 1
ATOM 1134 C C . PRO A 1 151 ? 17.223 4.067 0.708 1.00 88.62 151 PRO A C 1
ATOM 1136 O O . PRO A 1 151 ? 16.415 3.601 -0.094 1.00 88.62 151 PRO A O 1
ATOM 1139 N N . ASN A 1 152 ? 18.516 4.218 0.406 1.00 85.94 152 ASN A N 1
ATOM 1140 C CA . ASN A 1 152 ? 19.061 3.631 -0.816 1.00 85.94 152 ASN A CA 1
ATOM 1141 C C . ASN A 1 152 ? 19.019 2.099 -0.726 1.00 85.94 152 ASN A C 1
ATOM 1143 O O . ASN A 1 152 ? 19.047 1.527 0.362 1.00 85.94 152 ASN A O 1
ATOM 1147 N N . CYS A 1 153 ? 18.927 1.436 -1.874 1.00 84.38 153 CYS A N 1
ATOM 1148 C CA . CYS A 1 153 ? 18.731 -0.008 -1.984 1.00 84.38 153 CYS A CA 1
ATOM 1149 C C . CYS A 1 153 ? 17.529 -0.577 -1.205 1.00 84.38 153 CYS A C 1
ATOM 1151 O O . CYS A 1 153 ? 17.462 -1.788 -1.005 1.00 84.38 153 CYS A O 1
ATOM 1153 N N . SER A 1 154 ? 16.569 0.247 -0.782 1.00 87.69 154 SER A N 1
ATOM 1154 C CA . SER A 1 154 ? 15.306 -0.245 -0.235 1.00 87.69 154 SER A CA 1
ATOM 1155 C C . SER A 1 154 ? 14.280 -0.428 -1.345 1.00 87.69 154 SER A C 1
ATOM 1157 O O . SER A 1 154 ? 14.202 0.383 -2.263 1.00 87.69 154 SER A O 1
ATOM 1159 N N . LYS A 1 155 ? 13.466 -1.483 -1.241 1.00 86.88 155 LYS A N 1
ATOM 1160 C CA . LYS A 1 155 ? 12.292 -1.697 -2.107 1.00 86.88 155 LYS A CA 1
ATOM 1161 C C . LYS A 1 155 ? 11.030 -1.039 -1.539 1.00 86.88 155 LYS A C 1
ATOM 1163 O O . LYS A 1 155 ? 10.092 -0.773 -2.283 1.00 86.88 155 LYS A O 1
ATOM 1168 N N . SER A 1 156 ? 11.022 -0.760 -0.235 1.00 91.88 156 SER A N 1
ATOM 1169 C CA . SER A 1 156 ? 9.881 -0.187 0.470 1.00 91.88 156 SER A CA 1
ATOM 1170 C C . SER A 1 156 ? 10.286 0.670 1.673 1.00 91.88 156 SER A C 1
ATOM 1172 O O . SER A 1 156 ? 11.410 0.585 2.180 1.00 91.88 156 SER A O 1
ATOM 1174 N N . LEU A 1 157 ? 9.343 1.493 2.124 1.00 94.06 157 LEU A N 1
ATOM 1175 C CA . LEU A 1 157 ? 9.385 2.278 3.354 1.00 94.06 157 LEU A CA 1
ATOM 1176 C C . LEU A 1 157 ? 8.035 2.130 4.056 1.00 94.06 157 LEU A C 1
ATOM 1178 O O . LEU A 1 157 ? 7.017 2.553 3.514 1.00 94.06 157 LEU A O 1
ATOM 1182 N N . CYS A 1 158 ? 8.036 1.552 5.254 1.00 96.06 158 CYS A N 1
ATOM 1183 C CA . CYS A 1 158 ? 6.826 1.368 6.049 1.00 96.06 158 CYS A CA 1
ATOM 1184 C C . CYS A 1 158 ? 6.761 2.389 7.183 1.00 96.06 158 CYS A C 1
ATOM 1186 O O . CYS A 1 158 ? 7.775 2.689 7.816 1.00 96.06 158 CYS A O 1
ATOM 1188 N N . VAL A 1 159 ? 5.565 2.916 7.422 1.00 96.69 159 VAL A N 1
ATOM 1189 C CA . VAL A 1 159 ? 5.286 3.948 8.420 1.00 96.69 159 VAL A CA 1
ATOM 1190 C C . VAL A 1 159 ? 4.098 3.496 9.256 1.00 96.69 159 VAL A C 1
ATOM 1192 O O . VAL A 1 159 ? 3.120 2.971 8.722 1.00 96.69 159 VAL A O 1
ATOM 1195 N N . ASN A 1 160 ? 4.195 3.713 10.565 1.00 97.44 160 ASN A N 1
ATOM 1196 C CA . ASN A 1 160 ? 3.147 3.366 11.513 1.00 97.44 160 ASN A CA 1
ATOM 1197 C C . ASN A 1 160 ? 2.385 4.630 11.928 1.00 97.44 160 ASN A C 1
ATOM 1199 O O . ASN A 1 160 ? 2.989 5.683 12.157 1.00 97.44 160 ASN A O 1
ATOM 1203 N N . VAL A 1 161 ? 1.066 4.520 12.046 1.00 97.69 161 VAL A N 1
ATOM 1204 C CA . VAL A 1 161 ? 0.185 5.533 12.635 1.00 97.69 161 VAL A CA 1
ATOM 1205 C C . VAL A 1 161 ? -0.428 4.923 13.886 1.00 97.69 161 VAL A C 1
ATOM 1207 O O . VAL A 1 161 ? -0.959 3.821 13.821 1.00 97.69 161 VAL A O 1
ATOM 1210 N N . SER A 1 162 ? -0.353 5.617 15.021 1.00 98.00 162 SER A N 1
ATOM 1211 C CA . SER A 1 162 ? -0.976 5.128 16.255 1.00 98.00 162 SER A CA 1
ATOM 1212 C C . SER A 1 162 ? -2.495 5.272 16.176 1.00 98.00 162 SER A C 1
ATOM 1214 O O . SER A 1 162 ? -2.992 6.355 15.853 1.00 98.00 162 SER A O 1
ATOM 1216 N N . VAL A 1 163 ? -3.184 4.183 16.493 1.00 97.62 163 VAL A N 1
ATOM 1217 C CA . VAL A 1 163 ? -4.636 4.077 16.671 1.00 97.62 163 VAL A CA 1
ATOM 1218 C C . VAL A 1 163 ? -4.912 4.123 18.174 1.00 97.62 163 VAL A C 1
ATOM 1220 O O . VAL A 1 163 ? -4.057 3.724 18.972 1.00 97.62 163 VAL A O 1
ATOM 1223 N N . HIS A 1 164 ? -6.017 4.737 18.571 1.00 95.56 164 HIS A N 1
ATOM 1224 C CA . HIS A 1 164 ? -6.402 4.869 19.973 1.00 95.56 164 HIS A CA 1
ATOM 1225 C C . HIS A 1 164 ? -7.555 3.918 20.218 1.00 95.56 164 HIS A C 1
ATOM 1227 O O . HIS A 1 164 ? -8.541 4.014 19.513 1.00 95.56 164 HIS A O 1
ATOM 1233 N N . ASP A 1 165 ? -7.365 3.041 21.196 1.00 93.31 165 ASP A N 1
ATOM 1234 C CA . ASP A 1 165 ? -8.343 2.073 21.692 1.00 93.31 165 ASP A CA 1
ATOM 1235 C C . ASP A 1 165 ? -9.174 2.706 22.814 1.00 93.31 165 ASP A C 1
ATOM 1237 O O . ASP A 1 165 ? -8.602 3.278 23.764 1.00 93.31 165 ASP A O 1
ATOM 1241 N N . ASP A 1 166 ? -10.502 2.610 22.726 1.00 85.81 166 ASP A N 1
ATOM 1242 C CA . ASP A 1 166 ? -11.390 2.901 23.840 1.00 85.81 166 ASP A CA 1
ATOM 1243 C C . ASP A 1 166 ? -12.264 1.716 24.318 1.00 85.81 166 ASP A C 1
ATOM 1245 O O . ASP A 1 166 ? -11.771 0.649 24.657 1.00 85.81 166 ASP A O 1
ATOM 1249 N N . SER A 1 167 ? -13.519 1.927 24.684 1.00 87.56 167 SER A N 1
ATOM 1250 C CA . SER A 1 167 ? -14.431 0.842 25.090 1.00 87.56 167 SER A CA 1
ATOM 1251 C C . SER A 1 167 ? -15.873 1.183 24.717 1.00 87.56 167 SER A C 1
ATOM 1253 O O . SER A 1 167 ? -16.832 0.717 25.356 1.00 87.56 167 SER A O 1
ATOM 1255 N N . VAL A 1 168 ? -16.034 2.110 23.782 1.00 85.12 168 VAL A N 1
ATOM 1256 C CA . VAL A 1 168 ? -17.290 2.615 23.269 1.00 85.12 168 VAL A CA 1
ATOM 1257 C C . VAL A 1 168 ? -17.538 1.891 21.964 1.00 85.12 168 VAL A C 1
ATOM 1259 O O . VAL A 1 168 ? -16.707 1.909 21.091 1.00 85.12 168 VAL A O 1
ATOM 1262 N N . LEU A 1 169 ? -18.716 1.281 21.836 1.00 84.06 169 LEU A N 1
ATOM 1263 C CA . LEU A 1 169 ? -19.131 0.703 20.564 1.00 84.06 169 LEU A CA 1
ATOM 1264 C C . LEU A 1 169 ? -19.472 1.816 19.570 1.00 84.06 169 LEU A C 1
ATOM 1266 O O . LEU A 1 169 ? -20.498 2.499 19.731 1.00 84.06 169 LEU A O 1
ATOM 1270 N N . GLU A 1 170 ? -18.668 1.932 18.529 1.00 85.12 170 GLU A N 1
ATOM 1271 C CA . GLU A 1 170 ? -18.766 2.909 17.457 1.00 85.12 170 GLU A CA 1
ATOM 1272 C C . GLU A 1 170 ? -19.075 2.245 16.100 1.00 85.12 170 GLU A C 1
ATOM 1274 O O . GLU A 1 170 ? -19.437 1.071 15.992 1.00 85.12 170 GLU A O 1
ATOM 1279 N N . LEU A 1 171 ? -19.111 3.048 15.037 1.00 90.06 171 LEU A N 1
ATOM 1280 C CA . LEU A 1 171 ? -19.189 2.538 13.667 1.00 90.06 171 LEU A CA 1
ATOM 1281 C C . LEU A 1 171 ? -17.780 2.505 13.095 1.00 90.06 171 LEU A C 1
ATOM 1283 O O . LEU A 1 171 ? -16.964 3.316 13.491 1.00 90.06 171 LEU A O 1
ATOM 1287 N N . ASN A 1 172 ? -17.528 1.679 12.078 1.00 93.44 172 ASN A N 1
ATOM 1288 C CA . ASN A 1 172 ? -16.251 1.754 11.372 1.00 93.44 172 ASN A CA 1
ATOM 1289 C C . ASN A 1 172 ? -16.019 3.164 10.824 1.00 93.44 172 ASN A C 1
ATOM 1291 O O . ASN A 1 172 ? -16.834 3.695 10.054 1.00 93.44 172 ASN A O 1
ATOM 1295 N N . GLU A 1 173 ? -14.870 3.725 11.163 1.00 95.44 173 GLU A N 1
ATOM 1296 C CA . GLU A 1 173 ? -14.503 5.080 10.807 1.00 95.44 173 GLU A CA 1
ATOM 1297 C C . GLU A 1 173 ? -13.311 5.108 9.859 1.00 95.44 173 GLU A C 1
ATOM 1299 O O . GLU A 1 173 ? -12.576 4.138 9.716 1.00 95.44 173 GLU A O 1
ATOM 1304 N N . THR A 1 174 ? -13.115 6.220 9.156 1.00 97.06 174 THR A N 1
ATOM 1305 C CA . THR A 1 174 ? -12.025 6.359 8.191 1.00 97.06 174 THR A CA 1
ATOM 1306 C C . THR A 1 174 ? -11.253 7.646 8.398 1.00 97.06 174 THR A C 1
ATOM 1308 O O . THR A 1 174 ? -11.840 8.683 8.710 1.00 97.06 174 THR A O 1
ATOM 1311 N N . PHE A 1 175 ? -9.950 7.592 8.144 1.00 97.81 175 PHE A N 1
ATOM 1312 C CA . PHE A 1 175 ? -9.072 8.750 7.996 1.00 97.81 175 PHE A CA 1
ATOM 1313 C C . PHE A 1 175 ? -8.133 8.528 6.806 1.00 97.81 175 PHE A C 1
ATOM 1315 O O . PHE A 1 175 ? -8.004 7.415 6.292 1.00 97.81 175 PHE A O 1
ATOM 1322 N N . ASP A 1 176 ? -7.484 9.588 6.334 1.00 97.19 176 ASP A N 1
ATOM 1323 C CA . ASP A 1 176 ? -6.569 9.494 5.200 1.00 97.19 176 ASP A CA 1
ATOM 1324 C C . ASP A 1 176 ? -5.126 9.764 5.597 1.00 97.19 176 ASP A C 1
ATOM 1326 O O . ASP A 1 176 ? -4.832 10.601 6.450 1.00 97.19 176 ASP A O 1
ATOM 1330 N N . VAL A 1 177 ? -4.210 9.127 4.881 1.00 97.19 177 VAL A N 1
ATOM 1331 C CA . VAL A 1 177 ? -2.792 9.462 4.871 1.00 97.19 177 VAL A CA 1
ATOM 1332 C C . VAL A 1 177 ? -2.447 10.086 3.525 1.00 97.19 177 VAL A C 1
ATOM 1334 O O . VAL A 1 177 ? -2.732 9.516 2.475 1.00 97.19 177 VAL A O 1
ATOM 1337 N N . LEU A 1 178 ? -1.820 11.259 3.557 1.00 95.75 178 LEU A N 1
ATOM 1338 C CA . LEU A 1 178 ? -1.219 11.909 2.403 1.00 95.75 178 LEU A CA 1
ATOM 1339 C C . LEU A 1 178 ? 0.285 11.687 2.360 1.00 95.75 178 LEU A C 1
ATOM 1341 O O . LEU A 1 178 ? 0.976 11.797 3.3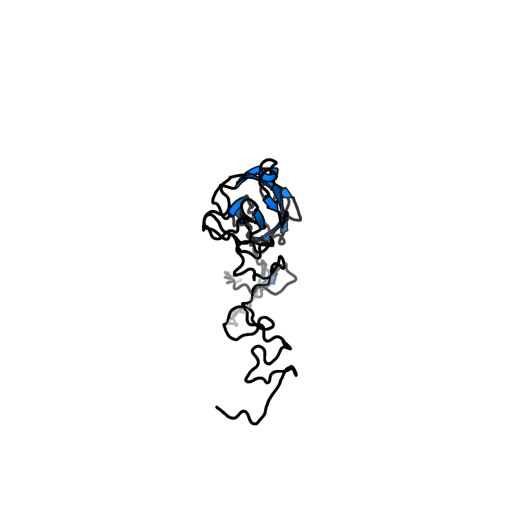76 1.00 95.75 178 LEU A O 1
ATOM 1345 N N . VAL A 1 179 ? 0.772 11.471 1.144 1.00 94.88 179 VAL A N 1
ATOM 1346 C CA . VAL A 1 179 ? 2.179 11.265 0.826 1.00 94.88 179 VAL A CA 1
ATOM 1347 C C . VAL A 1 179 ? 2.608 12.324 -0.178 1.00 94.88 179 VAL A C 1
ATOM 1349 O O . VAL A 1 179 ? 2.001 12.487 -1.237 1.00 94.88 179 VAL A O 1
ATOM 1352 N N . GLU A 1 180 ? 3.680 13.037 0.146 1.00 92.56 180 GLU A N 1
ATOM 1353 C CA . GLU A 1 180 ? 4.274 14.053 -0.718 1.00 92.56 180 GLU A CA 1
ATOM 1354 C C . GLU A 1 180 ? 5.772 13.789 -0.896 1.00 92.56 180 GLU A C 1
ATOM 1356 O O . GLU A 1 180 ? 6.475 13.401 0.037 1.00 92.56 180 GLU A O 1
ATOM 1361 N N . LEU A 1 181 ? 6.297 14.025 -2.099 1.00 89.44 181 LEU A N 1
ATOM 1362 C CA . LEU A 1 181 ? 7.735 13.924 -2.341 1.00 89.44 181 LEU A CA 1
ATOM 1363 C C . LEU A 1 181 ? 8.459 15.165 -1.830 1.00 89.44 181 LEU A C 1
ATOM 1365 O O . LEU A 1 181 ? 8.092 16.301 -2.135 1.00 89.44 181 LEU A O 1
ATOM 1369 N N . GLY A 1 182 ? 9.555 14.950 -1.108 1.00 84.00 182 GLY A N 1
ATOM 1370 C CA . GLY A 1 182 ? 10.442 16.031 -0.726 1.00 84.00 182 GLY A CA 1
ATOM 1371 C C . GLY A 1 182 ? 11.213 16.611 -1.911 1.00 84.00 182 GLY A C 1
ATOM 1372 O O . GLY A 1 182 ? 11.425 15.982 -2.943 1.00 84.00 182 GLY A O 1
ATOM 1373 N N . THR A 1 183 ? 11.709 17.836 -1.747 1.00 69.56 183 THR A N 1
ATOM 1374 C CA . THR A 1 183 ? 12.430 18.566 -2.811 1.00 69.56 183 THR A CA 1
ATOM 1375 C C . THR A 1 183 ? 13.741 17.905 -3.267 1.00 69.56 183 THR A C 1
ATOM 1377 O O . THR A 1 183 ? 14.266 18.251 -4.326 1.00 69.56 183 THR A O 1
ATOM 1380 N N . THR A 1 184 ? 14.273 16.942 -2.507 1.00 59.22 184 THR A N 1
ATOM 1381 C CA . THR A 1 184 ? 15.401 16.090 -2.913 1.00 59.22 184 THR A CA 1
ATOM 1382 C C . THR A 1 184 ? 15.016 15.058 -3.977 1.00 59.22 184 THR A C 1
ATOM 1384 O O . THR A 1 184 ? 15.848 14.778 -4.835 1.00 59.22 184 THR A O 1
ATOM 1387 N N . ALA A 1 185 ? 13.764 14.585 -4.001 1.00 57.56 185 ALA A N 1
ATOM 1388 C CA . ALA A 1 185 ? 13.235 13.664 -5.014 1.00 57.56 185 ALA A CA 1
ATOM 1389 C C . ALA A 1 185 ? 13.086 14.322 -6.404 1.00 57.56 185 ALA A C 1
ATOM 1391 O O . ALA A 1 185 ? 13.176 13.664 -7.438 1.00 57.56 185 ALA A O 1
ATOM 1392 N N . ALA A 1 186 ? 12.959 15.655 -6.450 1.00 49.94 186 ALA A N 1
ATOM 1393 C CA . ALA A 1 186 ? 12.856 16.426 -7.693 1.00 49.94 186 ALA A CA 1
ATOM 1394 C C . ALA A 1 186 ? 14.152 16.447 -8.533 1.00 49.94 186 ALA A C 1
ATOM 1396 O O . ALA A 1 186 ? 14.159 16.976 -9.644 1.00 49.94 186 ALA A O 1
ATOM 1397 N N . ARG A 1 187 ? 15.267 15.916 -8.011 1.00 54.91 187 ARG A N 1
ATOM 1398 C CA . ARG A 1 187 ? 16.539 15.782 -8.746 1.00 54.91 187 ARG A CA 1
ATOM 1399 C C . ARG A 1 187 ? 16.788 14.370 -9.274 1.00 54.91 187 ARG A C 1
ATOM 1401 O O . ARG A 1 187 ? 17.815 14.166 -9.912 1.00 54.91 187 ARG A O 1
ATOM 1408 N N . THR A 1 188 ? 15.900 13.423 -8.983 1.00 60.69 188 THR A N 1
ATOM 1409 C CA . THR A 1 188 ? 16.182 11.988 -9.103 1.00 60.69 188 THR A CA 1
ATOM 1410 C C . THR A 1 188 ? 15.062 11.208 -9.797 1.00 60.69 188 THR A C 1
ATOM 1412 O O . THR A 1 188 ? 14.883 10.040 -9.496 1.00 60.69 188 THR A O 1
ATOM 1415 N N . ASN A 1 189 ? 14.279 11.859 -10.671 1.00 72.69 189 ASN A N 1
ATOM 1416 C CA . ASN A 1 189 ? 13.188 11.245 -11.448 1.00 72.69 189 ASN A CA 1
ATOM 1417 C C . ASN A 1 189 ? 12.269 10.304 -10.634 1.00 72.69 189 ASN A C 1
ATOM 1419 O O . ASN A 1 189 ? 11.834 9.266 -11.128 1.00 72.69 189 ASN A O 1
ATOM 1423 N N . VAL A 1 190 ? 11.975 10.658 -9.379 1.00 81.69 190 VAL A N 1
ATOM 1424 C CA . VAL A 1 190 ? 11.014 9.916 -8.552 1.00 81.69 190 VAL A CA 1
ATOM 1425 C C . VAL A 1 190 ? 9.633 10.549 -8.707 1.00 81.69 190 VAL A C 1
ATOM 1427 O O . VAL A 1 190 ? 9.504 11.774 -8.615 1.00 81.69 190 VAL A O 1
ATOM 1430 N N . SER A 1 191 ? 8.605 9.731 -8.915 1.00 84.69 191 SER A N 1
ATOM 1431 C CA . SER A 1 191 ? 7.197 10.137 -8.960 1.00 84.69 191 SER A CA 1
ATOM 1432 C C . SER A 1 191 ? 6.351 9.322 -7.977 1.00 84.69 191 SER A C 1
ATOM 1434 O O . SER A 1 191 ? 6.768 8.268 -7.501 1.00 84.69 191 SER A O 1
ATOM 1436 N N . LEU A 1 192 ? 5.168 9.841 -7.642 1.00 86.44 192 LEU A N 1
ATOM 1437 C CA . LEU A 1 192 ? 4.139 9.110 -6.897 1.00 86.44 192 LEU A CA 1
ATOM 1438 C C . LEU A 1 192 ? 3.024 8.743 -7.870 1.00 86.44 192 LEU A C 1
ATOM 1440 O O . LEU A 1 192 ? 2.561 9.624 -8.600 1.00 86.44 192 LEU A O 1
ATOM 1444 N N . ASN A 1 193 ? 2.601 7.483 -7.861 1.00 83.75 193 ASN A N 1
ATOM 1445 C CA . ASN A 1 193 ? 1.398 7.048 -8.561 1.00 83.75 193 ASN A CA 1
ATOM 1446 C C . ASN A 1 193 ? 0.153 7.418 -7.735 1.00 83.75 193 ASN A C 1
ATOM 1448 O O . ASN A 1 193 ? -0.673 8.225 -8.168 1.00 83.75 193 ASN A O 1
ATOM 1452 N N . GLU A 1 194 ? 0.088 6.955 -6.483 1.00 84.44 194 GLU A N 1
ATOM 1453 C CA . GLU A 1 194 ? -0.913 7.386 -5.508 1.00 84.44 194 GLU A CA 1
ATOM 1454 C C . GLU A 1 194 ? -0.322 8.299 -4.425 1.00 84.44 194 GLU A C 1
ATOM 1456 O O . GLU A 1 194 ? 0.771 8.082 -3.906 1.00 84.44 194 GLU A O 1
ATOM 1461 N N . THR A 1 195 ? -1.079 9.328 -4.040 1.00 89.38 195 THR A N 1
ATOM 1462 C CA . THR A 1 195 ? -0.685 10.281 -2.984 1.00 89.38 195 THR A CA 1
ATOM 1463 C C . THR A 1 195 ? -1.570 10.214 -1.746 1.00 89.38 195 THR A C 1
ATOM 1465 O O . THR A 1 195 ? -1.328 10.942 -0.785 1.00 89.38 195 THR A O 1
ATOM 1468 N N . ARG A 1 196 ? -2.611 9.375 -1.768 1.00 93.12 196 ARG A N 1
ATOM 1469 C CA . ARG A 1 196 ? -3.612 9.270 -0.707 1.00 93.12 196 ARG A CA 1
ATOM 1470 C C . ARG A 1 196 ? -3.949 7.811 -0.436 1.00 93.12 196 ARG A C 1
ATOM 1472 O O . ARG A 1 196 ? -4.342 7.102 -1.356 1.00 93.12 196 ARG A O 1
ATOM 1479 N N . LEU A 1 197 ? -3.857 7.418 0.828 1.00 95.38 197 LEU A N 1
ATOM 1480 C CA . LEU A 1 197 ? -4.318 6.135 1.348 1.00 95.38 197 LEU A CA 1
ATOM 1481 C C . LEU A 1 197 ? -5.490 6.374 2.297 1.00 95.38 197 LEU A C 1
ATOM 1483 O O . LEU A 1 197 ? -5.350 7.168 3.223 1.00 95.38 197 LEU A O 1
ATOM 1487 N N . GLN A 1 198 ? -6.602 5.666 2.109 1.00 96.31 198 GLN A N 1
ATOM 1488 C CA . GLN A 1 198 ? -7.678 5.635 3.099 1.00 96.31 198 GLN A CA 1
ATOM 1489 C C . GLN A 1 198 ? -7.453 4.467 4.067 1.00 96.31 198 GLN A C 1
ATOM 1491 O O . GLN A 1 198 ? -7.263 3.324 3.640 1.00 96.31 198 GLN A O 1
ATOM 1496 N N . ILE A 1 199 ? -7.493 4.759 5.364 1.00 97.56 199 ILE A N 1
ATOM 1497 C CA . ILE A 1 199 ? -7.431 3.777 6.445 1.00 97.56 199 ILE A CA 1
ATOM 1498 C C . ILE A 1 199 ? -8.803 3.715 7.111 1.00 97.56 199 ILE A C 1
ATOM 1500 O O . ILE A 1 199 ? -9.416 4.753 7.352 1.00 97.56 199 ILE A O 1
ATOM 1504 N N . THR A 1 200 ? -9.286 2.502 7.376 1.00 97.38 200 THR A N 1
ATOM 1505 C CA . THR A 1 200 ? -10.520 2.246 8.128 1.00 97.38 200 THR A CA 1
ATOM 1506 C C . THR A 1 200 ? -10.173 1.671 9.495 1.00 97.38 200 THR A C 1
ATOM 1508 O O . THR A 1 200 ? -9.514 0.634 9.552 1.00 97.38 200 THR A O 1
ATOM 1511 N N . ILE A 1 201 ? -10.623 2.330 10.557 1.00 97.19 201 ILE A N 1
ATOM 1512 C CA . ILE A 1 201 ? -10.612 1.809 11.924 1.00 97.19 201 ILE A CA 1
ATOM 1513 C C . ILE A 1 201 ? -11.892 0.990 12.094 1.00 97.19 201 ILE A C 1
ATOM 1515 O O . ILE A 1 201 ? -12.987 1.443 11.744 1.00 97.19 201 ILE A O 1
ATOM 1519 N N . VAL A 1 202 ? -11.734 -0.256 12.514 1.00 94.94 202 VAL A N 1
ATOM 1520 C CA . VAL A 1 202 ? -12.813 -1.207 12.753 1.00 94.94 202 VAL A CA 1
ATOM 1521 C C . VAL A 1 202 ? -12.925 -1.373 14.255 1.00 94.94 202 VAL A C 1
ATOM 1523 O O . VAL A 1 202 ? -12.033 -1.962 14.843 1.00 94.94 202 VAL A O 1
ATOM 1526 N N . ASP A 1 203 ? -14.022 -0.877 14.812 1.00 90.12 203 ASP A N 1
ATOM 1527 C CA . ASP A 1 203 ? -14.411 -1.119 16.199 1.00 90.12 203 ASP A CA 1
ATOM 1528 C C . ASP A 1 203 ? -14.613 -2.629 16.431 1.00 90.12 203 ASP A C 1
ATOM 1530 O O . ASP A 1 203 ? -15.242 -3.333 15.619 1.00 90.12 203 ASP A O 1
ATOM 1534 N N . GLU A 1 204 ? -14.041 -3.144 17.515 1.00 86.94 204 GLU A N 1
ATOM 1535 C CA . GLU A 1 204 ? -14.137 -4.549 17.926 1.00 86.94 204 GLU A CA 1
ATOM 1536 C C . GLU A 1 204 ? -14.960 -4.743 19.204 1.00 86.94 204 GLU A C 1
ATOM 1538 O O . GLU A 1 204 ? -15.125 -5.869 19.706 1.00 86.94 204 GLU A O 1
ATOM 1543 N N . GLU A 1 205 ? -15.524 -3.656 19.710 1.00 83.12 205 GLU A N 1
ATOM 1544 C CA . GLU A 1 205 ? -16.337 -3.593 20.895 1.00 83.12 205 GLU A CA 1
ATOM 1545 C C . GLU A 1 205 ? -17.616 -4.392 20.666 1.00 83.12 205 GLU A C 1
ATOM 1547 O O . GLU A 1 205 ? -18.240 -4.459 19.603 1.00 83.12 205 GLU A O 1
ATOM 1552 N N . THR A 1 206 ? -18.070 -5.038 21.733 1.00 68.94 206 THR A N 1
ATOM 1553 C CA . THR A 1 206 ? -19.342 -5.753 21.704 1.00 68.94 206 THR A CA 1
ATOM 1554 C C . THR A 1 206 ? -20.328 -5.065 22.625 1.00 68.94 206 THR A C 1
ATOM 1556 O O . THR A 1 206 ? -20.051 -4.799 23.796 1.00 68.94 206 THR A O 1
ATOM 1559 N N . ALA A 1 207 ? -21.528 -4.793 22.106 1.00 59.31 207 ALA A N 1
ATOM 1560 C CA . ALA A 1 207 ? -22.608 -4.270 22.928 1.00 59.31 207 ALA A CA 1
ATOM 1561 C C . ALA A 1 207 ? -22.891 -5.237 24.094 1.00 59.31 207 ALA A C 1
ATOM 1563 O O . ALA A 1 207 ? -23.032 -6.446 23.873 1.00 59.31 207 ALA A O 1
ATOM 1564 N N . PRO A 1 208 ? -23.074 -4.739 25.330 1.00 57.78 208 PRO A N 1
ATOM 1565 C CA . PRO A 1 208 ? -23.508 -5.589 26.423 1.00 57.78 208 PRO A CA 1
ATOM 1566 C C . PRO A 1 208 ? -24.893 -6.172 26.111 1.00 57.78 208 PRO A C 1
ATOM 1568 O O . PRO A 1 208 ? -25.862 -5.442 25.890 1.00 57.78 208 PRO A O 1
ATOM 1571 N N . VAL A 1 209 ? -25.000 -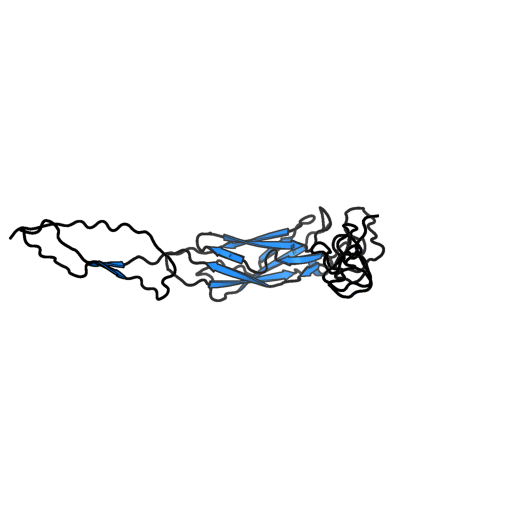7.503 26.126 1.00 61.16 209 VAL A N 1
ATOM 1572 C CA . VAL A 1 209 ? -26.283 -8.208 26.012 1.00 61.16 209 VAL A CA 1
ATOM 1573 C C . VAL A 1 209 ? -27.101 -7.937 27.275 1.00 61.16 209 VAL A C 1
ATOM 1575 O O . VAL A 1 209 ? -26.730 -8.357 28.375 1.00 61.16 209 VAL A O 1
ATOM 1578 N N . LEU A 1 210 ? -28.232 -7.242 27.136 1.00 62.25 210 LEU A N 1
ATOM 1579 C CA . LEU A 1 210 ? -29.142 -7.008 28.253 1.00 62.25 210 LEU A CA 1
ATOM 1580 C C . LEU A 1 210 ? -30.067 -8.214 28.416 1.00 62.25 210 LEU A C 1
ATOM 1582 O O . LEU A 1 210 ? -30.947 -8.466 27.594 1.00 62.25 210 LEU A O 1
ATOM 1586 N N . VAL A 1 211 ? -29.886 -8.939 29.520 1.00 68.38 211 VAL A N 1
ATOM 1587 C CA . VAL A 1 211 ? -30.807 -9.992 29.958 1.00 68.38 211 VAL A CA 1
ATOM 1588 C C . VAL A 1 211 ? -31.661 -9.444 31.094 1.00 68.38 211 VAL A C 1
ATOM 1590 O O . VAL A 1 211 ? -31.167 -9.201 32.196 1.00 68.38 211 VAL A O 1
ATOM 1593 N N . GLN A 1 212 ? -32.954 -9.258 30.840 1.00 70.44 212 GLN A N 1
ATOM 1594 C CA . GLN A 1 212 ? -33.920 -8.794 31.833 1.00 70.44 212 GLN A CA 1
ATOM 1595 C C . GLN A 1 212 ? -34.977 -9.873 32.078 1.00 70.44 212 GLN A C 1
ATOM 1597 O O . GLN A 1 212 ? -35.501 -10.459 31.139 1.00 70.44 212 GLN A O 1
ATOM 1602 N N . LEU A 1 213 ? -35.324 -10.142 33.337 1.00 74.31 213 LEU A N 1
ATOM 1603 C CA . LEU A 1 213 ? -36.471 -11.002 33.645 1.00 74.31 213 LEU A CA 1
ATOM 1604 C C . LEU A 1 213 ? -37.770 -10.295 33.241 1.00 74.31 213 LEU A C 1
ATOM 1606 O O . LEU A 1 213 ? -37.908 -9.097 33.488 1.00 74.31 213 LEU A O 1
ATOM 1610 N N . GLU A 1 214 ? -38.723 -11.029 32.660 1.00 74.62 214 GLU A N 1
ATOM 1611 C CA . GLU A 1 214 ? -40.037 -10.462 32.304 1.00 74.62 214 GLU A CA 1
ATOM 1612 C C . GLU A 1 214 ? -40.765 -9.908 33.536 1.00 74.62 214 GLU A C 1
ATOM 1614 O O . GLU A 1 214 ? -41.420 -8.873 33.461 1.00 74.62 214 GLU A O 1
ATOM 1619 N N . GLU A 1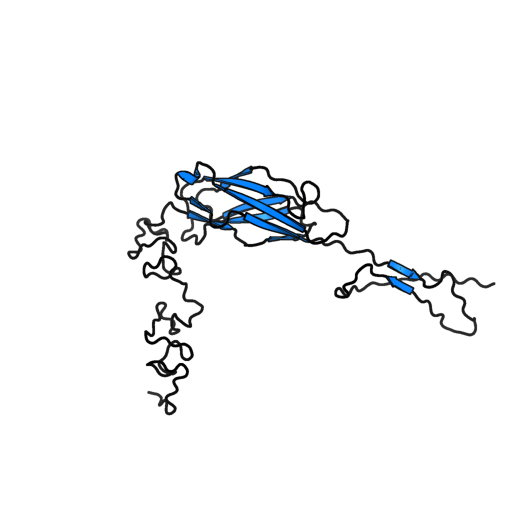 215 ? -40.580 -10.563 34.683 1.00 72.75 215 GLU A N 1
ATOM 1620 C CA . GLU A 1 215 ? -41.191 -10.206 35.959 1.00 72.75 215 GLU A CA 1
ATOM 1621 C C . GLU A 1 215 ? -40.153 -10.126 37.090 1.00 72.75 215 GLU A C 1
ATOM 1623 O O . GLU A 1 215 ? -39.135 -10.826 37.093 1.00 72.75 215 GLU A O 1
ATOM 1628 N N . THR A 1 216 ? -40.431 -9.301 38.105 1.00 71.94 216 THR A N 1
ATOM 1629 C CA . THR A 1 216 ? -39.591 -9.181 39.317 1.00 71.94 216 THR A CA 1
ATOM 1630 C C . THR A 1 216 ? -39.879 -10.264 40.362 1.00 71.94 216 THR A C 1
ATOM 1632 O O . THR A 1 216 ? -39.137 -10.393 41.337 1.00 71.94 216 THR A O 1
ATOM 1635 N N . GLY A 1 217 ? -40.927 -11.067 40.156 1.00 69.62 217 GLY A N 1
ATOM 1636 C CA . GLY A 1 217 ? -41.308 -12.175 41.023 1.00 69.62 217 GLY A CA 1
ATOM 1637 C C . GLY A 1 217 ? -42.093 -13.245 40.268 1.00 69.62 217 GLY A C 1
ATOM 1638 O O . GLY A 1 217 ? -42.995 -12.938 39.496 1.00 69.62 217 GLY A O 1
ATOM 1639 N N . TYR A 1 218 ? -41.764 -14.510 40.524 1.00 75.06 218 TYR A N 1
ATOM 1640 C CA . TYR A 1 218 ? -42.426 -15.672 39.934 1.00 75.06 218 TYR A CA 1
ATOM 1641 C C . TYR A 1 218 ? -43.042 -16.506 41.051 1.00 75.06 218 TYR A C 1
ATOM 1643 O O . TYR A 1 218 ? -42.375 -16.818 42.037 1.00 75.06 218 TYR A O 1
ATOM 1651 N N . THR A 1 219 ? -44.311 -16.883 40.901 1.00 69.56 219 THR A N 1
ATOM 1652 C CA . THR A 1 219 ? -44.987 -17.797 41.829 1.00 69.56 219 THR A CA 1
ATOM 1653 C C . THR A 1 219 ? -45.213 -19.135 41.140 1.00 69.56 219 THR A C 1
ATOM 1655 O O . THR A 1 219 ? -45.591 -19.196 39.971 1.00 69.56 219 THR A O 1
ATOM 1658 N N . ALA A 1 220 ? -44.957 -20.227 41.855 1.00 74.19 220 ALA A N 1
ATOM 1659 C CA . ALA A 1 220 ? -45.177 -21.578 41.362 1.00 74.19 220 ALA A CA 1
ATOM 1660 C C . ALA A 1 220 ? -45.881 -22.401 42.439 1.00 74.19 220 ALA A C 1
ATOM 1662 O O . ALA A 1 220 ? -45.625 -22.240 43.630 1.00 74.19 220 ALA A O 1
ATOM 1663 N N . SER A 1 221 ? -46.785 -23.286 42.022 1.00 73.50 221 SER A N 1
ATOM 1664 C CA . SER A 1 221 ? -47.440 -24.201 42.954 1.00 73.50 221 SER A CA 1
ATOM 1665 C C . SER A 1 221 ? -46.480 -25.315 43.357 1.00 73.50 221 SER A C 1
ATOM 1667 O O . SER A 1 221 ? -45.873 -25.943 42.494 1.00 73.50 221 SER A O 1
ATOM 1669 N N . GLU A 1 222 ? -46.450 -25.652 44.646 1.00 70.88 222 GLU A N 1
ATOM 1670 C CA . GLU A 1 222 ? -45.686 -26.788 45.188 1.00 70.88 222 GLU A CA 1
ATOM 1671 C C . GLU A 1 222 ? -46.076 -28.144 44.570 1.00 70.88 222 GLU A C 1
ATOM 1673 O O . GLU A 1 222 ? -45.326 -29.115 44.645 1.00 70.88 222 GLU A O 1
ATOM 1678 N N . SER A 1 223 ? -47.249 -28.224 43.929 1.00 71.81 223 SER A N 1
ATOM 1679 C CA . SER A 1 223 ? -47.693 -29.412 43.189 1.00 71.81 223 SER A CA 1
ATOM 1680 C C . SER A 1 223 ? -46.992 -29.599 41.834 1.00 71.81 223 SER A C 1
ATOM 1682 O O . SER A 1 223 ? -47.085 -30.676 41.241 1.00 71.81 223 SER A O 1
ATOM 1684 N N . HIS A 1 224 ? -46.283 -28.579 41.339 1.00 66.62 224 HIS A N 1
ATOM 1685 C CA . HIS A 1 224 ? -45.539 -28.614 40.082 1.00 66.62 224 HIS A CA 1
ATOM 1686 C C . HIS A 1 224 ? -44.043 -28.833 40.348 1.00 66.62 224 HIS A C 1
ATOM 1688 O O . HIS A 1 224 ? -43.454 -28.221 41.231 1.00 66.62 224 HIS A O 1
ATOM 1694 N N . ARG A 1 225 ? -43.402 -29.710 39.561 1.00 58.16 225 ARG A N 1
ATOM 1695 C CA . ARG A 1 225 ? -41.969 -30.046 39.714 1.00 58.16 225 ARG A CA 1
ATOM 1696 C C . ARG A 1 225 ? -41.024 -29.056 39.017 1.00 58.16 225 ARG A C 1
ATOM 1698 O O . ARG A 1 225 ? -39.816 -29.178 39.181 1.00 58.16 225 ARG A O 1
ATOM 1705 N N . ILE A 1 226 ? -41.563 -28.150 38.198 1.00 62.09 226 ILE A N 1
ATOM 1706 C CA . ILE A 1 226 ? -40.820 -27.212 37.343 1.00 62.09 226 ILE A CA 1
ATOM 1707 C C . ILE A 1 226 ? -41.535 -25.855 37.385 1.00 62.09 226 ILE A C 1
ATOM 1709 O O . ILE A 1 226 ? -42.762 -25.814 37.277 1.00 62.09 226 ILE A O 1
ATOM 1713 N N . ALA A 1 227 ? -40.769 -24.770 37.517 1.00 65.25 227 ALA A N 1
ATOM 1714 C CA . ALA A 1 227 ? -41.230 -23.394 37.352 1.00 65.25 227 ALA A CA 1
ATOM 1715 C C . ALA A 1 227 ? -40.572 -22.797 36.101 1.00 65.25 227 ALA A C 1
ATOM 1717 O O . ALA A 1 227 ? -39.360 -22.925 35.929 1.00 65.25 227 ALA A O 1
ATOM 1718 N N . ASN A 1 228 ? -41.366 -22.163 35.238 1.00 67.19 228 ASN A N 1
ATOM 1719 C CA . ASN A 1 228 ? -40.856 -21.491 34.047 1.00 67.19 228 ASN A CA 1
ATOM 1720 C C . ASN A 1 228 ? -40.566 -20.029 34.390 1.00 67.19 228 ASN A C 1
ATOM 1722 O O . ASN A 1 228 ? -41.444 -19.332 34.895 1.00 67.19 228 ASN A O 1
ATOM 1726 N N . ILE A 1 229 ? -39.342 -19.587 34.116 1.00 71.12 229 ILE A N 1
ATOM 1727 C CA . ILE A 1 229 ? -38.906 -18.198 34.261 1.00 71.12 229 ILE A CA 1
ATOM 1728 C C . ILE A 1 229 ? -38.627 -17.685 32.855 1.00 71.12 229 ILE A C 1
ATOM 1730 O O . ILE A 1 229 ? -37.878 -18.319 32.112 1.00 71.12 229 ILE A O 1
ATOM 1734 N N . CYS A 1 230 ? -39.237 -16.562 32.496 1.00 66.88 230 CYS A N 1
ATOM 1735 C CA . CYS A 1 230 ? -39.065 -15.951 31.187 1.00 66.88 230 CYS A CA 1
ATOM 1736 C C . CYS A 1 230 ? -38.093 -14.768 31.293 1.00 66.88 230 CYS A C 1
ATOM 1738 O O . CYS A 1 230 ? -38.160 -13.965 32.225 1.00 66.88 230 CYS A O 1
ATOM 1740 N N . ALA A 1 231 ? -37.155 -14.679 30.354 1.00 63.88 231 ALA A N 1
ATOM 1741 C CA . ALA A 1 231 ? -36.207 -13.580 30.260 1.00 63.88 231 ALA A CA 1
ATOM 1742 C C . ALA A 1 231 ? -36.271 -12.984 28.856 1.00 63.88 231 ALA A C 1
ATOM 1744 O O . ALA A 1 231 ? -36.309 -13.711 27.863 1.00 63.88 231 ALA A O 1
ATOM 1745 N N . ILE A 1 232 ? -36.264 -11.661 28.795 1.00 65.12 232 ILE A N 1
ATOM 1746 C CA . ILE A 1 232 ? -36.112 -10.890 27.576 1.00 65.12 232 ILE A CA 1
ATOM 1747 C C . ILE A 1 232 ? -34.618 -10.701 27.358 1.00 65.12 232 ILE A C 1
ATOM 1749 O O . ILE A 1 232 ? -33.912 -10.162 28.213 1.00 65.12 232 ILE A O 1
ATOM 1753 N N . ILE A 1 233 ? -34.156 -11.149 26.200 1.00 65.19 233 ILE A N 1
ATOM 1754 C CA . ILE A 1 233 ? -32.837 -10.819 25.677 1.00 65.19 233 ILE A CA 1
ATOM 1755 C C . ILE A 1 233 ? -33.062 -9.628 24.751 1.00 65.19 233 ILE A C 1
ATOM 1757 O O . ILE A 1 233 ? -33.686 -9.769 23.697 1.00 65.19 233 ILE A O 1
ATOM 1761 N N . ALA A 1 234 ? -32.648 -8.445 25.192 1.00 60.34 234 ALA A N 1
ATOM 1762 C CA . ALA A 1 234 ? -32.724 -7.238 24.391 1.00 60.34 234 ALA A CA 1
ATOM 1763 C C . ALA A 1 234 ? -31.341 -6.953 23.809 1.00 60.34 234 ALA A C 1
ATOM 1765 O O . ALA A 1 234 ? -30.391 -6.664 24.537 1.00 60.34 234 ALA A O 1
ATOM 1766 N N . ASN A 1 235 ? -31.256 -7.006 22.484 1.00 56.84 235 ASN A N 1
ATOM 1767 C CA . ASN A 1 235 ? -30.103 -6.524 21.743 1.00 56.84 235 ASN A CA 1
ATOM 1768 C C . ASN A 1 235 ? -30.502 -5.150 21.205 1.00 56.84 235 ASN A C 1
ATOM 1770 O O . ASN A 1 235 ? -31.576 -5.011 20.620 1.00 56.84 235 ASN A O 1
ATOM 1774 N N . ASN A 1 236 ? -29.668 -4.130 21.390 1.00 50.59 236 ASN A N 1
ATOM 1775 C CA . ASN A 1 236 ? -29.978 -2.770 20.935 1.00 50.59 236 ASN A CA 1
ATOM 1776 C C . ASN A 1 236 ? -29.784 -2.570 19.414 1.00 50.59 236 ASN A C 1
ATOM 1778 O O . ASN A 1 236 ? -29.734 -1.432 18.956 1.00 50.59 236 ASN A O 1
ATOM 1782 N N . TYR A 1 237 ? -29.687 -3.650 18.628 1.00 52.53 237 TYR A N 1
ATOM 1783 C CA . TYR A 1 237 ? -29.400 -3.593 17.194 1.00 52.53 237 TYR A CA 1
ATOM 1784 C C . TYR A 1 237 ? -30.560 -4.087 16.325 1.00 52.53 237 TYR A C 1
ATOM 1786 O O . TYR A 1 237 ? -31.213 -5.090 16.613 1.00 52.53 237 TYR A O 1
ATOM 1794 N N . SER A 1 238 ? -30.771 -3.378 15.214 1.00 45.81 238 SER A N 1
ATOM 1795 C CA . SER A 1 238 ? -31.702 -3.708 14.130 1.00 45.81 238 SER A CA 1
ATOM 1796 C C . SER A 1 238 ? -31.143 -4.713 13.118 1.00 45.81 238 SER A C 1
ATOM 1798 O O . SER A 1 238 ? -31.838 -5.025 12.153 1.00 45.81 238 SER A O 1
ATOM 1800 N N . ASP A 1 239 ? -29.920 -5.211 13.319 1.00 40.66 239 ASP A N 1
ATOM 1801 C CA . ASP A 1 239 ? -29.272 -6.157 12.412 1.00 40.66 239 ASP A CA 1
ATOM 1802 C C . ASP A 1 239 ? -28.967 -7.478 13.136 1.00 40.66 239 ASP A C 1
ATOM 1804 O O . ASP A 1 239 ? -28.113 -7.572 14.014 1.00 40.66 239 ASP A O 1
ATOM 1808 N N . CYS A 1 240 ? -29.753 -8.507 12.819 1.00 38.44 240 CYS A N 1
ATOM 1809 C CA . CYS A 1 240 ? -29.721 -9.832 13.446 1.00 38.44 240 CYS A CA 1
ATOM 1810 C C . CYS A 1 240 ? -28.687 -10.759 12.775 1.00 38.44 240 CYS A C 1
ATOM 1812 O O . CYS A 1 240 ? -29.014 -11.903 12.458 1.00 38.44 240 CYS A O 1
ATOM 1814 N N . ALA A 1 241 ? -27.473 -10.275 12.497 1.00 37.31 241 ALA A N 1
ATOM 1815 C CA . ALA A 1 241 ? -26.486 -11.025 11.709 1.00 37.31 241 ALA A CA 1
ATOM 1816 C C . ALA A 1 241 ? -25.348 -11.666 12.526 1.00 37.31 241 ALA A C 1
ATOM 1818 O O . ALA A 1 241 ? -24.637 -12.513 11.991 1.00 37.31 241 ALA A O 1
ATOM 1819 N N . VAL A 1 242 ? -25.195 -11.337 13.814 1.00 41.91 242 VAL A N 1
ATOM 1820 C CA . VAL A 1 242 ? -24.126 -11.900 14.657 1.00 41.91 242 VAL A CA 1
ATOM 1821 C C . VAL A 1 242 ? -24.738 -12.815 15.718 1.00 41.91 242 VAL A C 1
ATOM 1823 O O . VAL A 1 242 ? -25.436 -12.371 16.631 1.00 41.91 242 VAL A O 1
ATOM 1826 N N . GLY A 1 243 ? -24.551 -14.125 15.548 1.00 39.75 243 GLY A N 1
ATOM 1827 C CA . GLY A 1 243 ? -24.974 -15.131 16.517 1.00 39.75 243 GLY A CA 1
ATOM 1828 C C . GLY A 1 243 ? -23.988 -15.183 17.677 1.00 39.75 243 GLY A C 1
ATOM 1829 O O . GLY A 1 243 ? -22.881 -15.684 17.509 1.00 39.75 243 GLY A O 1
ATOM 1830 N N . PHE A 1 244 ? -24.385 -14.672 18.840 1.00 52.09 244 PHE A N 1
ATOM 1831 C CA . PHE A 1 244 ? -23.615 -14.810 20.074 1.00 52.09 244 PHE A CA 1
ATOM 1832 C C . PHE A 1 244 ? -24.110 -16.025 20.866 1.00 52.09 244 PHE A C 1
ATOM 1834 O O . PHE A 1 244 ? -25.302 -16.126 21.161 1.00 52.09 244 PHE A O 1
ATOM 1841 N N . ASP A 1 245 ? -23.192 -16.910 21.256 1.00 48.12 245 ASP A N 1
ATOM 1842 C CA . ASP A 1 245 ? -23.445 -17.948 22.257 1.00 48.12 245 ASP A CA 1
ATOM 1843 C C . ASP A 1 245 ? -23.130 -17.374 23.646 1.00 48.12 245 ASP A C 1
ATOM 1845 O O . ASP A 1 245 ? -21.981 -17.057 23.951 1.00 48.12 245 ASP A O 1
ATOM 1849 N N . PHE A 1 246 ? -24.138 -17.237 24.508 1.00 53.16 246 PHE A N 1
ATOM 1850 C CA . PHE A 1 246 ? -23.951 -16.812 25.898 1.00 53.16 246 PHE A CA 1
ATOM 1851 C C . PHE A 1 246 ? -24.675 -17.750 26.869 1.00 53.16 246 PHE A C 1
ATOM 1853 O O . PHE A 1 246 ? -25.745 -18.285 26.577 1.00 53.16 246 PHE A O 1
ATOM 1860 N N . GLU A 1 247 ? -24.088 -17.947 28.051 1.00 52.66 247 GLU A N 1
ATOM 1861 C CA . GLU A 1 247 ? -24.657 -18.764 29.124 1.00 52.66 247 GLU A CA 1
ATOM 1862 C C . GLU A 1 247 ? -25.276 -17.861 30.200 1.00 52.66 247 GLU A C 1
ATOM 1864 O O . GLU A 1 247 ? -24.588 -17.075 30.851 1.00 52.66 247 GLU A O 1
ATOM 1869 N N . VAL A 1 248 ? -26.591 -17.972 30.408 1.00 57.22 248 VAL A N 1
ATOM 1870 C CA . VAL A 1 248 ? -27.297 -17.248 31.477 1.00 57.22 248 VAL A CA 1
ATOM 1871 C C . VAL A 1 248 ? -27.438 -18.150 32.702 1.00 57.22 248 VAL A C 1
ATOM 1873 O O . VAL A 1 248 ? -28.210 -19.108 32.692 1.00 57.22 248 VAL A O 1
ATOM 1876 N N . ILE A 1 249 ? -26.745 -17.817 33.795 1.00 59.16 249 ILE A N 1
ATOM 1877 C CA . ILE A 1 249 ? -26.870 -18.524 35.079 1.00 59.16 249 ILE A CA 1
ATOM 1878 C C . ILE A 1 249 ? -27.854 -17.774 35.986 1.00 59.16 249 ILE A C 1
ATOM 1880 O O . ILE A 1 249 ? -27.522 -16.755 36.591 1.00 59.16 249 ILE A O 1
ATOM 1884 N N . LEU A 1 250 ? -29.074 -18.300 36.125 1.00 63.09 250 LEU A N 1
ATOM 1885 C CA . LEU A 1 250 ? -30.083 -17.758 37.041 1.00 63.09 250 LEU A CA 1
ATOM 1886 C C . LEU A 1 250 ? -29.932 -18.357 38.446 1.00 63.09 250 LEU A C 1
ATOM 1888 O O . LEU A 1 250 ? -30.068 -19.565 38.644 1.00 63.09 250 LEU A O 1
ATOM 1892 N N . LYS A 1 251 ? -29.721 -17.505 39.456 1.00 59.44 251 LYS A N 1
ATOM 1893 C CA . LYS A 1 251 ? -29.773 -17.908 40.868 1.00 59.44 251 LYS A CA 1
ATOM 1894 C C . LYS A 1 251 ? -31.174 -17.669 41.427 1.00 59.44 251 LYS A C 1
ATOM 1896 O O . LYS A 1 251 ? -31.524 -16.548 41.781 1.00 59.44 251 LYS A O 1
ATOM 1901 N N . VAL A 1 252 ? -31.963 -18.734 41.536 1.00 65.19 252 VAL A N 1
ATOM 1902 C CA . VAL A 1 252 ? -33.320 -18.675 42.097 1.00 65.19 252 VAL A CA 1
ATOM 1903 C C . VAL A 1 252 ? -33.264 -18.827 43.618 1.00 65.19 252 VAL A C 1
ATOM 1905 O O . VAL A 1 252 ? -32.699 -19.793 44.130 1.00 65.19 252 VAL A O 1
ATOM 1908 N N . ILE A 1 253 ? -33.862 -17.884 44.348 1.00 66.88 253 ILE A N 1
ATOM 1909 C CA . ILE A 1 253 ? -34.094 -17.990 45.793 1.00 66.88 253 ILE A CA 1
ATOM 1910 C C . ILE A 1 253 ? -35.594 -18.194 45.987 1.00 66.88 253 ILE A C 1
ATOM 1912 O O . ILE A 1 253 ? -36.377 -17.283 45.741 1.00 66.88 253 ILE A O 1
ATOM 1916 N N . ALA A 1 254 ? -35.991 -19.396 46.401 1.00 66.31 254 ALA A N 1
ATOM 1917 C CA . ALA A 1 254 ? -37.377 -19.693 46.740 1.00 66.31 254 ALA A CA 1
ATOM 1918 C C . ALA A 1 254 ? -37.624 -19.393 48.224 1.00 66.31 254 ALA A C 1
ATOM 1920 O O . ALA A 1 254 ? -36.871 -19.850 49.087 1.00 66.31 254 ALA A O 1
ATOM 1921 N N . THR A 1 255 ? -38.685 -18.648 48.517 1.00 65.75 255 THR A N 1
ATOM 1922 C CA . THR A 1 255 ? -39.193 -18.428 49.874 1.00 65.75 255 THR A CA 1
ATOM 1923 C C . THR A 1 255 ? -40.571 -19.062 49.990 1.00 65.75 255 THR A C 1
ATOM 1925 O O . THR A 1 255 ? -41.396 -18.916 49.091 1.00 65.75 255 THR A O 1
ATOM 1928 N N . THR A 1 256 ? -40.813 -19.781 51.080 1.00 65.75 256 THR A N 1
ATOM 1929 C CA . THR A 1 256 ? -42.143 -20.276 51.446 1.00 65.75 256 THR A CA 1
ATOM 1930 C C . THR A 1 256 ? -42.804 -19.239 52.349 1.00 65.75 256 THR A C 1
ATOM 1932 O O . THR A 1 256 ? -42.178 -18.851 53.341 1.00 65.75 256 THR A O 1
ATOM 1935 N N . ASP A 1 257 ? -44.019 -18.807 52.016 1.00 61.56 257 ASP A N 1
ATOM 1936 C CA . ASP A 1 257 ? -44.885 -18.080 52.958 1.00 61.56 257 ASP A CA 1
ATOM 1937 C C . ASP A 1 257 ? -45.435 -19.020 54.045 1.00 61.56 257 ASP A C 1
ATOM 1939 O O . ASP A 1 257 ? -45.734 -20.196 53.724 1.00 61.56 257 ASP A O 1
#

InterPro domains:
  IPR003367 Thrombospondin, type 3-like repeat [PF02412] (32-70)
  IPR003367 Thrombospondin, type 3-like repeat [PF02412] (71-83)
  IPR003644 Na-Ca exchanger/integrin-beta4 [PF03160] (87-204)
  IPR028974 TSP type-3 repeat [G3DSA:4.10.1080.10] (1-97)
  IPR028974 TSP type-3 repeat [SSF103647] (2-84)
  IPR038081 CalX-like domain superfamily [SSF141072] (87-228)

Radius of gyration: 31.47 Å; chains: 1; bounding box: 73×57×92 Å

Foldseek 3Di:
DDDPPVQDQQCPEPHGLVQALDSNDHDNPSDDPPPPSRHLRGDPPQAPQQCPLPATLVRALDSNFRDVVSDDPPPFSHHPRCQLAFEKEKPDQAAEDELVPQKDKTKIFGPPQRGQFRFQAKFKKFKFKFADQHDPPPFWDTDDRDIDIDGTSDRMDMDITGTHDDQDDDAWGKIKMFMGGDPRVVVRNYHYPDGMYIYIYHYPHDDDFDKAWPDPDFDDDPVDPDGDTDIDGDDVDPDPPDDDDDDDDDDDDDDDD

Secondary structure (DSSP, 8-state):
----TT---SS-SSS-TTT-SSTTS--TT---SSSSSS-TTT-TT----SS-SSS-TTT-SSTTS--TT---SS-SSS-TTTTT-EEEEES-SEEEEEGGGSEEEEEEEESS--SS-S-SS-EEEEEEEE-SSS-TTTSBPPP-SEEEEE-TT-SEEEEEEEB---SS----EEEEEEEEE-TTGGGTTEEES--EEEEEEE-------EEEES-S-----TT-S-----EEEE-S-S-------------------

=== Feature glossary ===
The record interleaves many kinds of information about one protein. Here is each kind framed as the question it answers.

Q: What does the local fold look like, residue by residue?
A: A 3Di character summarizes, for each residue, the relative orientation of the Cα frame of its nearest spatial neighbor. Because it encodes fold topology rather than chemistry, 3Di alignments detect remote structural similarity that sequence alignment misses.

Q: Which residues are in helices, strands, or loops?
A: Secondary structure is the local, repeating backbone conformation. DSSP classifies it into eight states by reading the hydrogen-bond network: three helix types (H, G, I), two β types (E, B), two non-regular types (T, S), and unstructured coil (-).

Q: How big and how compact is the whole molecule?
A: Three whole-structure scalars: the radius of gyration (RMS distance of Cα from centroid, in Å), the count of Cα–Cα contacts (pairs closer than 8 Å and separated by more than four residues in sequence — i.e. tertiary, not local, contacts), and the bounding-box dimensions. Together they distinguish compact globular folds from extended fibres or disordered chains.

Q: How confident is the AlphaFold model at each residue?
A: For AlphaFold models, the B-factor field carries pLDDT — the model's own estimate of local accuracy on a 0–100 scale. Regions with pLDDT<50 should be treated as essentially unmodeled; they often correspond to intrinsically disordered segments.

Q: What family and function is it annotated with?
A: Functional annotations link the protein to curated databases. InterPro entries identify conserved domains and families by matching the sequence against member-database signatures (Pfam, PROSITE, CDD, …). Gene Ontology (GO) terms describe molecular function, biological process, and cellular component in a controlled vocabulary. CATH places the structure in a hierarchical fold classification (Class/Architecture/Topology/Homologous-superfamily). The organism is the source species.

Q: What known structures does this most resemble?
A: Nearest PDB neighbors are the top structural matches found by Foldseek when searching this structure against the entire Protein Data Bank. Each hit reports a TM-score (0 to 1; >0.5 almost always implies the same fold) and an E-value. These are *structural* homologs — they may share no detectable sequence similarity.

Q: Which residues are buried vs exposed?
A: Solvent-accessible surface area (SASA) is the area in Å² traced out by the centre of a 1.4 Å probe sphere (a water molecule) rolled over the protein's van der Waals surface (Shrake–Rupley / Lee–Richards construction). Buried residues have near-zero SASA; fully exposed residues can exceed 200 Å². The total SASA scales roughly with the number of surface residues.

Q: What are the backbone torsion angles?
A: φ (phi) and ψ (psi) are the two rotatable backbone dihedrals per residue: φ is the C(i-1)–N–Cα–C torsion, ψ is the N–Cα–C–N(i+1) torsion, both in degrees on (−180°, 180°]. α-helical residues cluster near (−60°, −45°); β-strand residues near (−120°, +130°). A Ramachandran plot is simply a scatter of (φ, ψ) for every residue.

Q: Are the domains correctly placed relative to each other?
A: Predicted aligned error is AlphaFold's pairwise confidence. Unlike pLDDT (per-residue), PAE is per-residue-pair and captures whether two parts of the structure are correctly placed relative to each other. Units are ångströms of expected positional error.

Q: What if only a Cα trace is available?
A: P-SEA three-state annotation labels each residue as helix, strand, or coil based purely on the geometry of the Cα trace. It serves as a fallback when the full backbone (and thus DSSP) is unavailable.

Q: What is the amino-acid chain?
A: This is the polypeptide sequence — one letter per residue, N-terminus first. Length ranges from a few dozen residues for small domains to over a thousand for large multi-domain proteins.

Q: What do the rendered images show?
A: The six renders are orthographic views along the three Cartesian axes in both directions. Representation (cartoon, sticks, or surface) and color scheme (sequence-rainbow or by-chain) vary across proteins so the training set covers all the common visualization conventions.

Q: What do the diagnostic plots show?
A: Plot images: a contact map (which residues are close in 3D, as an N×N binary image), a Ramachandran scatter (backbone torsion angles, revealing secondary-structure composition at a glance), and — for AlphaFold structures — a PAE heatmap (pairwise prediction confidence).

Q: How mobile is each atom in the crystal?
A: B-factor (Debye–Waller factor) reflects atomic displacement in the crystal lattice. It is an experimental observable (units Å²), not a prediction; low values mean the atom is pinned down, high values mean it moves or is heterogeneous across the crystal.

Q: Where is each backbone atom in 3D?
A: The mmCIF table is the protein's shape written out atom by atom. For each backbone N, Cα, C, and carbonyl O, it records an (x, y, z) coordinate triple in Å plus the residue type, chain letter, and residue number.